Protein AF-A0A915CZX7-F1 (afdb_monomer_lite)

Foldseek 3Di:
DDPPPVVVVCVVPVVVCVVCVVVVCVVVVVVVVVVVVVVPPPPPPDPPCPPFKDKFKDWDDQWKKKKWWKEWCDQDKWKKWKQAQDPVDHIDMDIDRHNFGTDIDIDGNHDGTDMIIIMTTNNTMDIAWMWMDGLVCCLPANIGTRDHDPQFCDDDPDDDQDDDPRTFDWDDWAAFDDFDQKTKTWTWGDRRHNDQFATFIWIWIDNPVRDIGGAPTAGGFDVCRVHVVVRPWHWAHWHWDAFPPSQWIKIWTWGWPQPDVVTWIFIWIFIDRSSRYTDDDIDTAGRDDDDCVQANQWGNQWTYWDWDQDPVRWIKIWTWTQRPQFIWIWIWTAPPNRPHHRTDTDHTPDTDPVRD

Secondary structure (DSSP, 8-state):
--TTSTTTSSHHHHHHHHHHHHHHHHHHHHHHHHHHHHTT-S--------TTEEEEEEEE-TT-EEEEEEEESSSSPEEEEE--SSTTSPPEEEEE---SSPEEEEEE-TT--EEEEEEEETTTEEEEEEEEE-TTTHHHH--EEEEE-GGGPPP---S--S---SSSEEEEEEEEEEETTEEEEEEEEESSSSS--SBEEEEEEESSSSS-EE----B---HHHHHHSTT-EEEEEEEEEEPGGGSSEEEEEEEEETTSSS-EEEEEEEEESSSSS--SPPEEEE-SPPPTTTSTT--S-EEEEEEEE-TTSSEEEEEEEE-SSSEEEEEEEES-TTSSS--EEEEEEEE--TT-

InterPro domains:
  IPR001362 Glycoside hydrolase, family 32 [SM00640] (162-356)
  IPR013148 Glycosyl hydrolase family 32, N-terminal [PF00251] (162-346)
  IPR018053 Glycoside hydrolase, family 32, active site [PS00609] (162-175)
  IPR023296 Glycosyl hydrolase, five-bladed beta-propeller domain superfamily [G3DSA:2.115.10.20] (145-356)
  IPR023296 Glycosyl hydrolase, five-bladed beta-propeller domain superfamily [SSF75005] (153-353)
  IPR051214 Glycosyl Hydrolase 32 Enzymes [PTHR43101] (152-350)

pLDDT: mean 85.16, std 19.93, range [34.41, 98.81]

Sequence (356 aa):
MKNKELSQMFKPWTARIAAGVVFGVLVIGLVVLYYSLQNRTSPTSSPQVMSDQLSFPFQTKEDSVLHIWLRATASEAAKVSIPSPSSSNPTRSIQTNETGEFEFHEVRLGAEQGLTALTWSTLTTNVSYAYVYEPSKVLDEGIRIIYITPAARNSHYGDSYHFRPPLGWMNDPNGFSKLNDNYHLFYQHYPHTLKWHAMHWGHAVSKDLVNWVHMPIFLRPDIIVTQKHKGNGGIFSGSAIPLPNNQGLRLFYTDDISDKEPKKEYQRSVITLDGIMPAGESEVILPNPPTPDQVANLTGDFRDPNAFMGPDGKWKMILGSYNGKGGVLLLYSTDDPTGATGWAFVNVIWEDDRLA

Organism: NCBI:txid166011

Radius of gyration: 26.04 Å; chains: 1; bounding box: 86×41×78 Å

Structure (mmCIF, N/CA/C/O backbone):
data_AF-A0A915CZX7-F1
#
_entry.id   AF-A0A915CZX7-F1
#
loop_
_atom_site.group_PDB
_atom_site.id
_atom_site.type_symbol
_atom_site.label_atom_id
_atom_site.label_alt_id
_atom_site.label_comp_id
_atom_site.label_asym_id
_atom_site.label_entity_id
_atom_site.label_seq_id
_atom_site.pdbx_PDB_ins_code
_atom_site.Cartn_x
_atom_site.Cartn_y
_atom_site.Cartn_z
_atom_site.occupancy
_atom_site.B_iso_or_equiv
_atom_site.auth_seq_id
_atom_site.auth_comp_id
_atom_site.auth_asym_id
_atom_site.auth_atom_id
_atom_site.pdbx_PDB_model_num
ATOM 1 N N . MET A 1 1 ? -56.581 10.451 -45.474 1.00 43.84 1 MET A N 1
ATOM 2 C CA . MET A 1 1 ? -56.796 9.323 -44.540 1.00 43.84 1 MET A CA 1
ATOM 3 C C . MET A 1 1 ? -56.313 9.741 -43.149 1.00 43.84 1 MET A C 1
ATOM 5 O O . MET A 1 1 ? -55.123 9.801 -42.918 1.00 43.84 1 MET A O 1
ATOM 9 N N . LYS A 1 2 ? -57.167 10.467 -42.413 1.00 34.69 2 LYS A N 1
ATOM 10 C CA . LYS A 1 2 ? -57.671 10.182 -41.047 1.00 34.69 2 LYS A CA 1
ATOM 11 C C . LYS A 1 2 ? -56.616 9.849 -39.967 1.00 34.69 2 LYS A C 1
ATOM 13 O O . LYS A 1 2 ? -56.191 8.712 -39.828 1.00 34.69 2 LYS A O 1
ATOM 18 N N . ASN A 1 3 ? -56.400 10.845 -39.096 1.00 46.53 3 ASN A N 1
ATOM 19 C CA . ASN A 1 3 ? -55.773 10.867 -37.757 1.00 46.53 3 ASN A CA 1
ATOM 20 C C . ASN A 1 3 ? -56.370 9.882 -36.711 1.00 46.53 3 ASN A C 1
ATOM 22 O O . ASN A 1 3 ? -56.405 10.181 -35.520 1.00 46.53 3 ASN A O 1
ATOM 26 N N . LYS A 1 4 ? -56.890 8.717 -37.120 1.00 39.56 4 LYS A N 1
ATOM 27 C CA . LYS A 1 4 ? -57.557 7.757 -36.218 1.00 39.56 4 LYS A CA 1
ATOM 28 C C . LYS A 1 4 ? -56.790 6.452 -35.973 1.00 39.56 4 LYS A C 1
ATOM 30 O O . LYS A 1 4 ? -57.210 5.710 -35.095 1.00 39.56 4 LYS A O 1
ATOM 35 N N . GLU A 1 5 ? -55.664 6.208 -36.647 1.00 44.16 5 GLU A N 1
ATOM 36 C CA . GLU A 1 5 ? -54.902 4.952 -36.486 1.00 44.16 5 GLU A CA 1
ATOM 37 C C . GLU A 1 5 ? -53.652 5.065 -35.590 1.00 44.16 5 GLU A C 1
ATOM 39 O O . GLU A 1 5 ? -53.255 4.081 -34.975 1.00 44.16 5 GLU A O 1
ATOM 44 N N . LEU A 1 6 ? -53.098 6.263 -35.364 1.00 39.00 6 LEU A N 1
ATOM 45 C CA . LEU A 1 6 ? -51.948 6.443 -34.456 1.00 39.00 6 LEU A CA 1
ATOM 46 C C . LEU A 1 6 ? -52.315 6.360 -32.959 1.00 39.00 6 LEU A C 1
ATOM 48 O O . LEU A 1 6 ? -51.473 6.016 -32.135 1.00 39.00 6 LEU A O 1
ATOM 52 N N . SER A 1 7 ? -53.572 6.619 -32.581 1.00 39.25 7 SER A N 1
ATOM 53 C CA . SER A 1 7 ? -54.006 6.610 -31.170 1.00 39.25 7 SER A CA 1
ATOM 54 C C . SER A 1 7 ? -54.431 5.233 -30.642 1.00 39.25 7 SER A C 1
ATOM 56 O O . SER A 1 7 ? -54.651 5.082 -29.438 1.00 39.25 7 SER A O 1
ATOM 58 N N . GLN A 1 8 ? -54.529 4.216 -31.506 1.00 41.28 8 GLN A N 1
ATOM 59 C CA . GLN A 1 8 ? -54.827 2.839 -31.096 1.00 41.28 8 GLN A CA 1
ATOM 60 C C . GLN A 1 8 ? -53.569 1.987 -30.861 1.00 41.28 8 GLN A C 1
ATOM 62 O O . GLN A 1 8 ? -53.637 1.042 -30.081 1.00 41.28 8 GLN A O 1
ATOM 67 N N . MET A 1 9 ? -52.405 2.365 -31.407 1.00 38.72 9 MET A N 1
ATOM 68 C CA . MET A 1 9 ? -51.144 1.632 -31.194 1.00 38.72 9 MET A CA 1
ATOM 69 C C . MET A 1 9 ? -50.486 1.865 -29.820 1.00 38.72 9 MET A C 1
ATOM 71 O O . MET A 1 9 ? -49.714 1.024 -29.371 1.00 38.72 9 MET A O 1
ATOM 75 N N . PHE A 1 10 ? -50.815 2.949 -29.104 1.00 38.94 10 PHE A N 1
ATOM 76 C CA . PHE A 1 10 ? -50.168 3.293 -27.822 1.00 38.94 10 PHE A CA 1
ATOM 77 C C . PHE A 1 10 ? -50.996 2.985 -26.563 1.00 38.94 10 PHE A C 1
ATOM 79 O O . PHE A 1 10 ? -50.501 3.123 -25.444 1.00 38.94 10 PHE A O 1
ATOM 86 N N . LYS A 1 11 ? -52.242 2.517 -26.708 1.00 36.22 11 LYS A N 1
ATOM 87 C CA . LYS A 1 11 ? -53.117 2.212 -25.561 1.00 36.22 11 LYS A CA 1
ATOM 88 C C . LYS A 1 11 ? -52.675 1.032 -24.671 1.00 36.22 11 LYS A C 1
ATOM 90 O O . LYS A 1 11 ? -52.975 1.096 -23.481 1.00 36.22 11 LYS A O 1
ATOM 95 N N . PRO A 1 12 ? -51.934 0.004 -25.138 1.00 37.31 12 PRO A N 1
ATOM 96 C CA . PRO A 1 12 ? -51.435 -1.044 -24.237 1.00 37.31 12 PRO A CA 1
ATOM 97 C C . PRO A 1 12 ? -50.216 -0.616 -23.399 1.00 37.31 12 PRO A C 1
ATOM 99 O O . PRO A 1 12 ? -49.898 -1.269 -22.406 1.00 37.31 12 PRO A O 1
ATOM 102 N N . TRP A 1 13 ? -49.528 0.467 -23.782 1.00 34.50 13 TRP A N 1
ATOM 103 C CA . TRP A 1 13 ? -48.264 0.890 -23.162 1.00 34.50 13 TRP A CA 1
ATOM 104 C C . TRP A 1 13 ? -48.441 1.914 -22.038 1.00 34.50 13 TRP A C 1
ATOM 106 O O . TRP A 1 13 ? -47.697 1.882 -21.060 1.00 34.50 13 TRP A O 1
ATOM 116 N N . THR A 1 14 ? -49.460 2.771 -22.096 1.00 37.22 14 THR A N 1
ATOM 117 C CA . THR A 1 14 ? -49.683 3.788 -21.053 1.00 37.22 14 THR A CA 1
ATOM 118 C C . THR A 1 14 ? -50.213 3.197 -19.741 1.00 37.22 14 THR A C 1
ATOM 120 O O . THR A 1 14 ? -49.864 3.685 -18.669 1.00 37.22 14 THR A O 1
ATOM 123 N N . ALA A 1 15 ? -50.958 2.086 -19.790 1.00 38.69 15 ALA A N 1
ATOM 124 C CA . ALA A 1 15 ? -51.437 1.396 -18.587 1.00 38.69 15 ALA A CA 1
ATOM 125 C C . ALA A 1 15 ? -50.328 0.610 -17.855 1.00 38.69 15 ALA A C 1
ATOM 127 O O . ALA A 1 15 ? -50.328 0.541 -16.626 1.00 38.69 15 ALA A O 1
ATOM 128 N N . ARG A 1 16 ? -49.345 0.059 -18.587 1.00 35.22 16 ARG A N 1
ATOM 129 C CA . ARG A 1 16 ? -48.202 -0.663 -17.994 1.00 35.22 16 ARG A CA 1
ATOM 130 C C . ARG A 1 16 ? -47.140 0.273 -17.414 1.00 35.22 16 ARG A C 1
ATOM 132 O O . ARG A 1 16 ? -46.525 -0.078 -16.412 1.00 35.22 16 ARG A O 1
ATOM 139 N N . ILE A 1 17 ? -46.980 1.475 -17.972 1.00 39.97 17 ILE A N 1
ATOM 140 C CA . ILE A 1 17 ? -46.076 2.493 -17.417 1.00 39.97 17 ILE A CA 1
ATOM 141 C C . ILE A 1 17 ? -46.675 3.119 -16.150 1.00 39.97 17 ILE A C 1
ATOM 143 O O . ILE A 1 17 ? -45.954 3.290 -15.177 1.00 39.97 17 ILE A O 1
ATOM 147 N N . ALA A 1 18 ? -47.988 3.363 -16.085 1.00 36.50 18 ALA A N 1
ATOM 148 C CA . ALA A 1 18 ? -48.608 3.872 -14.858 1.00 36.50 18 ALA A CA 1
ATOM 149 C C . ALA A 1 18 ? -48.514 2.866 -13.690 1.00 36.50 18 ALA A C 1
ATOM 151 O O . ALA A 1 18 ? -48.167 3.253 -12.578 1.00 36.50 18 ALA A O 1
ATOM 152 N N . ALA A 1 19 ? -48.736 1.569 -13.942 1.00 39.12 19 ALA A N 1
ATOM 153 C CA . ALA A 1 19 ? -48.579 0.536 -12.914 1.00 39.12 19 ALA A CA 1
ATOM 154 C C . ALA A 1 19 ? -47.105 0.302 -12.531 1.00 39.12 19 ALA A C 1
ATOM 156 O O . ALA A 1 19 ? -46.802 0.179 -11.349 1.00 39.12 19 ALA A O 1
ATOM 157 N N . GLY A 1 20 ? -46.181 0.297 -13.500 1.00 38.41 20 GLY A N 1
ATOM 158 C CA . GLY A 1 20 ? -44.745 0.110 -13.257 1.00 38.41 20 GLY A CA 1
ATOM 159 C C . GLY A 1 20 ? -44.067 1.298 -12.568 1.00 38.41 20 GLY A C 1
ATOM 160 O O . GLY A 1 20 ? -43.187 1.095 -11.739 1.00 38.41 20 GLY A O 1
ATOM 161 N N . VAL A 1 21 ? -44.508 2.530 -12.841 1.00 40.53 21 VAL A N 1
ATOM 162 C CA . VAL A 1 21 ? -44.009 3.738 -12.163 1.00 40.53 21 VAL A CA 1
ATOM 163 C C . VAL A 1 21 ? -44.570 3.830 -10.745 1.00 40.53 21 VAL A C 1
ATOM 165 O O . VAL A 1 21 ? -43.824 4.155 -9.830 1.00 40.53 21 VAL A O 1
ATOM 168 N N . VAL A 1 22 ? -45.835 3.459 -10.511 1.00 42.16 22 VAL A N 1
ATOM 169 C CA . VAL A 1 22 ? -46.391 3.414 -9.146 1.00 42.16 22 VAL A CA 1
ATOM 170 C C . VAL A 1 22 ? -45.751 2.290 -8.321 1.00 42.16 22 VAL A C 1
ATOM 172 O O . VAL A 1 22 ? -45.409 2.525 -7.166 1.00 42.16 22 VAL A O 1
ATOM 175 N N . PHE A 1 23 ? -45.488 1.111 -8.904 1.00 36.50 23 PHE A N 1
ATOM 176 C CA . PHE A 1 23 ? -44.778 0.021 -8.215 1.00 36.50 23 PHE A CA 1
ATOM 177 C C . PHE A 1 23 ? -43.292 0.343 -7.999 1.00 36.50 23 PHE A C 1
ATOM 179 O O . PHE A 1 23 ? -42.762 0.082 -6.927 1.00 36.50 23 PHE A O 1
ATOM 186 N N . GLY A 1 24 ? -42.627 0.972 -8.973 1.00 40.19 24 GLY A N 1
ATOM 187 C CA . GLY A 1 24 ? -41.236 1.413 -8.857 1.00 40.19 24 GLY A CA 1
ATOM 188 C C . GLY A 1 24 ? -41.049 2.503 -7.802 1.00 40.19 24 GLY A C 1
ATOM 189 O O . GLY A 1 24 ? -40.127 2.417 -7.000 1.00 40.19 24 GLY A O 1
ATOM 190 N N . VAL A 1 25 ? -41.959 3.478 -7.721 1.00 47.00 25 VAL A N 1
ATOM 191 C CA . VAL A 1 25 ? -41.914 4.538 -6.698 1.00 47.00 25 VAL A CA 1
ATOM 192 C C . VAL A 1 25 ? -42.290 4.003 -5.311 1.00 47.00 25 VAL A C 1
ATOM 194 O O . VAL A 1 25 ? -41.707 4.446 -4.326 1.00 47.00 25 VAL A O 1
ATOM 197 N N . LEU A 1 26 ? -43.182 3.009 -5.204 1.00 40.34 26 LEU A N 1
ATOM 198 C CA . LEU A 1 26 ? -43.478 2.334 -3.931 1.00 40.34 26 LEU A CA 1
ATOM 199 C C . LEU A 1 26 ? -42.348 1.408 -3.471 1.00 40.34 26 LEU A C 1
ATOM 201 O O . LEU A 1 26 ? -42.058 1.389 -2.281 1.00 40.34 26 LEU A O 1
ATOM 205 N N . VAL A 1 27 ? -41.678 0.683 -4.374 1.00 45.16 27 VAL A N 1
ATOM 206 C CA . VAL A 1 27 ? -40.530 -0.178 -4.034 1.00 45.16 27 VAL A CA 1
ATOM 207 C C . VAL A 1 27 ? -39.300 0.666 -3.707 1.00 45.16 27 VAL A C 1
ATOM 209 O O . VAL A 1 27 ? -38.641 0.390 -2.715 1.00 45.16 27 VAL A O 1
ATOM 212 N N . ILE A 1 28 ? -39.030 1.746 -4.446 1.00 47.88 28 ILE A N 1
ATOM 213 C CA . ILE A 1 28 ? -37.964 2.701 -4.100 1.00 47.88 28 ILE A CA 1
ATOM 214 C C . ILE A 1 28 ? -38.319 3.435 -2.803 1.00 47.88 28 ILE A C 1
ATOM 216 O O . ILE A 1 28 ? -37.468 3.571 -1.933 1.00 47.88 28 ILE A O 1
ATOM 220 N N . GLY A 1 29 ? -39.579 3.830 -2.611 1.00 40.19 29 GLY A N 1
ATOM 221 C CA . GLY A 1 29 ? -40.060 4.426 -1.365 1.00 40.19 29 GLY A CA 1
ATOM 222 C C . GLY A 1 29 ? -39.922 3.484 -0.168 1.00 40.19 29 GLY A C 1
ATOM 223 O O . GLY A 1 29 ? -39.478 3.916 0.888 1.00 40.19 29 GLY A O 1
ATOM 224 N N . LEU A 1 30 ? -40.218 2.191 -0.333 1.00 42.00 30 LEU A N 1
ATOM 225 C CA . LEU A 1 30 ? -40.060 1.167 0.703 1.00 42.00 30 LEU A CA 1
ATOM 226 C C . LEU A 1 30 ? -38.598 0.774 0.927 1.00 42.00 30 LEU A C 1
ATOM 228 O O . LEU A 1 30 ? -38.245 0.519 2.068 1.00 42.00 30 LEU A O 1
ATOM 232 N N . VAL A 1 31 ? -37.736 0.775 -0.094 1.00 46.78 31 VAL A N 1
ATOM 233 C CA . VAL A 1 31 ? -36.288 0.530 0.048 1.00 46.78 31 VAL A CA 1
ATOM 234 C C . VAL A 1 31 ? -35.599 1.724 0.704 1.00 46.78 31 VAL A C 1
ATOM 236 O O . VAL A 1 31 ? -34.771 1.524 1.584 1.00 46.78 31 VAL A O 1
ATOM 239 N N . VAL A 1 32 ? -35.983 2.958 0.366 1.00 44.38 32 VAL A N 1
ATOM 240 C CA . VAL A 1 32 ? -35.493 4.181 1.022 1.00 44.38 32 VAL A CA 1
ATOM 241 C C . VAL A 1 32 ? -36.025 4.276 2.451 1.00 44.38 32 VAL A C 1
ATOM 243 O O . VAL A 1 32 ? -35.271 4.641 3.349 1.00 44.38 32 VAL A O 1
ATOM 246 N N . LEU A 1 33 ? -37.278 3.884 2.709 1.00 36.31 33 LEU A N 1
ATOM 247 C CA . LEU A 1 33 ? -37.816 3.812 4.068 1.00 36.31 33 LEU A CA 1
ATOM 248 C C . LEU A 1 33 ? -37.180 2.658 4.860 1.00 36.31 33 LEU A C 1
ATOM 250 O O . LEU A 1 33 ? -36.881 2.844 6.030 1.00 36.31 33 LEU A O 1
ATOM 254 N N . TYR A 1 34 ? -36.884 1.514 4.238 1.00 39.16 34 TYR A N 1
ATOM 255 C CA . TYR A 1 34 ? -36.179 0.384 4.856 1.00 39.16 34 TYR A CA 1
ATOM 256 C C . TYR A 1 34 ? -34.718 0.729 5.173 1.00 39.16 34 TYR A C 1
ATOM 258 O O . TYR A 1 34 ? -34.278 0.474 6.288 1.00 39.16 34 TYR A O 1
ATOM 266 N N . TYR A 1 35 ? -33.992 1.399 4.269 1.00 39.16 35 TYR A N 1
ATOM 267 C CA . TYR A 1 35 ? -32.647 1.929 4.535 1.00 39.16 35 TYR A CA 1
ATOM 268 C C . TYR A 1 35 ? -32.667 3.058 5.572 1.00 39.16 35 TYR A C 1
ATOM 270 O O . TYR A 1 35 ? -31.780 3.133 6.416 1.00 39.16 35 TYR A O 1
ATOM 278 N N . SER A 1 36 ? -33.690 3.919 5.561 1.00 36.00 36 SER A N 1
ATOM 279 C CA . SER A 1 36 ? -33.859 4.970 6.570 1.00 36.00 36 SER A CA 1
ATOM 280 C C . SER A 1 36 ? -34.217 4.395 7.943 1.00 36.00 36 SER A C 1
ATOM 282 O O . SER A 1 36 ? -33.776 4.940 8.948 1.00 36.00 36 SER A O 1
ATOM 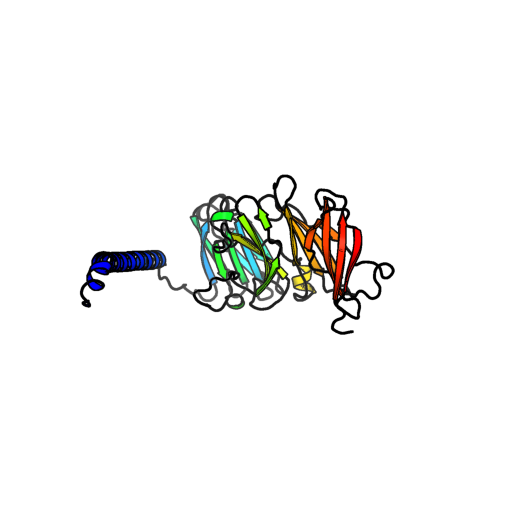284 N N . LEU A 1 37 ? -34.963 3.287 8.003 1.00 36.09 37 LEU A N 1
ATOM 285 C CA . LEU A 1 37 ? -35.318 2.589 9.241 1.00 36.09 37 LEU A CA 1
ATOM 286 C C . LEU A 1 37 ? -34.165 1.713 9.767 1.00 36.09 37 LEU A C 1
ATOM 288 O O . LEU A 1 37 ? -33.947 1.701 10.975 1.00 36.09 37 LEU A O 1
ATOM 292 N N . GLN A 1 38 ? -33.374 1.078 8.892 1.00 40.31 38 GLN A N 1
ATOM 293 C CA . GLN A 1 38 ? -32.117 0.386 9.238 1.00 40.31 38 GLN A CA 1
ATOM 294 C C . GLN A 1 38 ? -31.046 1.371 9.750 1.00 40.31 38 GLN A C 1
ATOM 296 O O . GLN A 1 38 ? -30.361 1.085 10.725 1.00 40.31 38 GLN A O 1
ATOM 301 N N . ASN A 1 39 ? -30.967 2.581 9.177 1.00 38.47 39 ASN A N 1
ATOM 302 C CA . ASN A 1 39 ? -30.074 3.650 9.651 1.00 38.47 39 ASN A CA 1
ATOM 303 C C . ASN A 1 39 ? -30.648 4.479 10.821 1.00 38.47 39 ASN A C 1
ATOM 305 O O . ASN A 1 39 ? -30.020 5.450 11.247 1.00 38.47 39 ASN A O 1
ATOM 309 N N . ARG A 1 40 ? -31.831 4.134 11.354 1.00 35.66 40 ARG A N 1
ATOM 310 C CA . ARG A 1 40 ? -32.473 4.829 12.491 1.00 35.66 40 ARG A CA 1
ATOM 311 C C . ARG A 1 40 ? -32.419 4.072 13.814 1.00 35.66 40 ARG A C 1
ATOM 313 O O . ARG A 1 40 ? -32.977 4.553 14.795 1.00 35.66 40 ARG A O 1
ATOM 320 N N . THR A 1 41 ? -31.688 2.968 13.894 1.00 34.41 41 THR A N 1
ATOM 321 C CA . THR A 1 41 ? -31.340 2.345 15.179 1.00 34.41 41 THR A CA 1
ATOM 322 C C . THR A 1 41 ? -29.892 2.634 15.560 1.00 34.41 41 THR A C 1
ATOM 324 O O . THR A 1 41 ? -29.152 1.743 15.959 1.00 34.41 41 THR A O 1
ATOM 327 N N . SER A 1 42 ? -29.482 3.898 15.464 1.00 35.41 42 SER A N 1
ATOM 328 C CA . SER A 1 42 ? -28.470 4.413 16.384 1.00 35.41 42 SER A CA 1
ATOM 329 C C . SER A 1 42 ? -29.219 4.801 17.654 1.00 35.41 42 SER A C 1
ATOM 331 O O . SER A 1 42 ? -30.114 5.647 17.568 1.00 35.41 42 SER A O 1
ATOM 333 N N . PRO A 1 43 ? -28.911 4.228 18.830 1.00 34.84 43 PRO A N 1
ATOM 334 C CA . PRO A 1 43 ? -29.354 4.829 20.073 1.00 34.84 43 PRO A CA 1
ATOM 335 C C . PRO A 1 43 ? -28.827 6.261 20.057 1.00 34.84 43 PRO A C 1
ATOM 337 O O . PRO A 1 43 ? -27.619 6.491 20.000 1.00 34.84 43 PRO A O 1
ATOM 340 N N . THR A 1 44 ? -29.728 7.236 20.048 1.00 43.12 44 THR A N 1
ATOM 341 C CA . THR A 1 44 ? -29.400 8.629 20.330 1.00 43.12 44 THR A CA 1
ATOM 342 C C . THR A 1 44 ? -29.018 8.732 21.802 1.00 43.12 44 THR A C 1
ATOM 344 O O . THR A 1 44 ? -29.776 9.235 22.624 1.00 43.12 44 THR A O 1
ATOM 347 N N . SER A 1 45 ? -27.842 8.226 22.150 1.00 37.12 45 SER A N 1
ATOM 348 C CA . SER A 1 45 ? -27.045 8.804 23.213 1.00 37.12 45 SER A CA 1
ATOM 349 C C . SER A 1 45 ? -25.999 9.649 22.507 1.00 37.12 45 SER A C 1
ATOM 351 O O . SER A 1 45 ? -25.043 9.118 21.940 1.00 37.12 45 SER A O 1
ATOM 353 N N . SER A 1 46 ? -26.202 10.967 22.502 1.00 43.72 46 SER A N 1
ATOM 354 C CA . SER A 1 46 ? -25.112 11.922 22.302 1.00 43.72 46 SER A CA 1
ATOM 355 C C . SER A 1 46 ? -23.888 11.415 23.074 1.00 43.72 46 SER A C 1
ATOM 357 O O . SER A 1 46 ? -24.083 10.968 24.210 1.00 43.72 46 SER A O 1
ATOM 359 N N . PRO A 1 47 ? -22.666 11.430 22.507 1.00 40.41 47 PRO A N 1
ATOM 360 C CA . PRO A 1 47 ? -21.488 11.032 23.262 1.00 40.41 47 PRO A CA 1
ATOM 361 C C . PRO A 1 47 ? -21.495 11.815 24.572 1.00 40.41 47 PRO A C 1
ATOM 363 O O . PRO A 1 47 ? -21.503 13.048 24.565 1.00 40.41 47 PRO A O 1
ATOM 366 N N . GLN A 1 48 ? -21.587 11.105 25.698 1.00 41.50 48 GLN A N 1
ATOM 367 C CA . GLN A 1 48 ? -21.359 11.731 26.985 1.00 41.50 48 GLN A CA 1
ATOM 368 C C . GLN A 1 48 ? -19.874 12.060 27.029 1.00 41.50 48 GLN A C 1
ATOM 370 O O . GLN A 1 48 ? -19.039 11.203 27.305 1.00 41.50 48 GLN A O 1
ATOM 375 N N . VAL A 1 49 ? -19.554 13.303 26.680 1.00 47.44 49 VAL A N 1
ATOM 376 C CA . VAL A 1 49 ? -18.232 13.884 26.871 1.00 47.44 49 VAL A CA 1
ATOM 377 C C . VAL A 1 49 ? -18.055 14.054 28.379 1.00 47.44 49 VAL A C 1
ATOM 379 O O . VAL A 1 49 ? -18.372 15.096 28.945 1.00 47.44 49 VAL A O 1
ATOM 382 N N . MET A 1 50 ? -17.605 12.999 29.057 1.00 51.12 50 MET A N 1
ATOM 383 C CA . MET A 1 50 ? -16.846 13.185 30.289 1.00 51.12 50 MET A CA 1
ATOM 384 C C . MET A 1 50 ? -15.494 13.751 29.851 1.00 51.12 50 MET A C 1
ATOM 386 O O . MET A 1 50 ? -14.857 13.171 28.976 1.00 51.12 50 MET A O 1
ATOM 390 N N . SER A 1 51 ? -15.139 14.926 30.370 1.00 69.25 51 SER A N 1
ATOM 391 C CA . SER A 1 51 ? -14.524 16.054 29.641 1.00 69.25 51 SER A CA 1
ATOM 392 C C . SER A 1 51 ? -13.271 15.825 28.790 1.00 69.25 51 SER A C 1
ATOM 394 O O . SER A 1 51 ? -12.945 16.712 28.017 1.00 69.25 51 SER A O 1
ATOM 396 N N . ASP A 1 52 ? -12.603 14.679 28.853 1.00 85.56 52 ASP A N 1
ATOM 397 C CA . ASP A 1 52 ? -11.329 14.437 28.169 1.00 85.56 52 ASP A CA 1
ATOM 398 C C . ASP A 1 52 ? -11.164 12.992 27.674 1.00 85.56 52 ASP A C 1
ATOM 400 O O . ASP A 1 52 ? -10.060 12.561 27.346 1.00 85.56 52 ASP A O 1
ATOM 404 N N . GLN A 1 53 ? -12.247 12.211 27.634 1.00 91.50 53 GLN A N 1
ATOM 405 C CA . GLN A 1 53 ? -12.214 10.805 27.234 1.00 91.50 53 GLN A CA 1
ATOM 406 C C . GLN A 1 53 ? -13.141 10.551 26.047 1.00 91.50 53 GLN A C 1
ATOM 408 O O . GLN A 1 53 ? -14.317 10.913 26.062 1.00 91.50 53 GLN A O 1
ATOM 413 N N . LEU A 1 54 ? -12.619 9.873 25.026 1.00 95.06 54 LEU A N 1
ATOM 414 C CA . LEU A 1 54 ? -13.402 9.391 23.895 1.00 95.06 54 LEU A CA 1
ATOM 415 C C . LEU A 1 54 ? -13.579 7.879 23.986 1.00 95.06 54 LEU A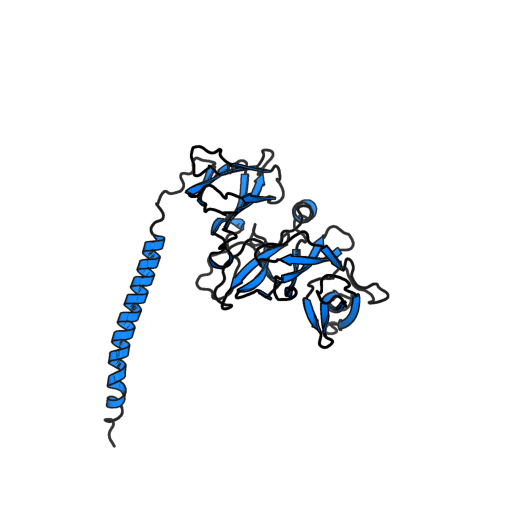 C 1
ATOM 417 O O . LEU A 1 54 ? -12.659 7.170 24.389 1.00 95.06 54 LEU A O 1
ATOM 421 N N . SER A 1 55 ? -14.757 7.392 23.596 1.00 96.00 55 SER A N 1
ATOM 422 C CA . SER A 1 55 ? -15.081 5.967 23.540 1.00 96.00 55 SER A CA 1
ATOM 423 C C . SER A 1 55 ? -15.942 5.675 22.313 1.00 96.00 55 SER A C 1
ATOM 425 O O . SER A 1 55 ? -16.970 6.322 22.109 1.00 96.00 55 SER A O 1
ATOM 427 N N . PHE A 1 56 ? -15.512 4.717 21.492 1.00 97.00 56 PHE A N 1
ATOM 428 C CA . PHE A 1 56 ? -16.179 4.344 20.244 1.00 97.00 56 PHE A CA 1
ATOM 429 C C . PHE A 1 56 ? -16.558 2.863 20.278 1.00 97.00 56 PHE A C 1
ATOM 431 O O . PHE A 1 56 ? -15.657 2.019 20.249 1.00 97.00 56 PHE A O 1
ATOM 438 N N . PRO A 1 57 ? -17.856 2.522 20.358 1.00 96.50 57 PRO A N 1
ATOM 439 C CA . PRO A 1 57 ? -18.287 1.135 20.399 1.00 96.50 57 PRO A CA 1
ATOM 440 C C . PRO A 1 57 ? -18.076 0.444 19.048 1.00 96.50 57 PRO A C 1
ATOM 442 O O . PRO A 1 57 ? -18.282 1.047 17.994 1.00 96.50 57 PRO A O 1
ATOM 445 N N . PHE A 1 58 ? -17.707 -0.834 19.071 1.00 95.56 58 PHE A N 1
ATOM 446 C CA . PHE A 1 58 ? -17.623 -1.670 17.876 1.00 95.56 58 PHE A CA 1
ATOM 447 C C . PHE A 1 58 ? -17.833 -3.151 18.206 1.00 95.56 58 PHE A C 1
ATOM 449 O O . PHE A 1 58 ? -17.683 -3.585 19.348 1.00 95.56 58 PHE A O 1
ATOM 456 N N . GLN A 1 59 ? -18.200 -3.924 17.186 1.00 94.12 59 GLN A N 1
ATOM 457 C CA . GLN A 1 59 ? -18.503 -5.347 17.312 1.00 94.12 59 GLN A CA 1
ATOM 458 C C . GLN A 1 59 ? -17.305 -6.204 16.894 1.00 94.12 59 GLN A C 1
ATOM 460 O O . GLN A 1 59 ? -16.876 -6.140 15.736 1.00 94.12 59 GLN A O 1
ATOM 465 N N . THR A 1 60 ? -16.843 -7.071 17.792 1.00 93.06 60 THR A N 1
ATOM 466 C CA . THR A 1 60 ? -15.849 -8.110 17.493 1.00 93.06 60 THR A CA 1
ATOM 467 C C . THR A 1 60 ? -16.511 -9.414 17.054 1.00 93.06 60 THR A C 1
ATOM 469 O O . THR A 1 60 ? -17.626 -9.748 17.474 1.00 93.06 60 THR A O 1
ATOM 472 N N . LYS A 1 61 ? -15.807 -10.143 16.189 1.00 92.12 61 LYS A N 1
ATOM 473 C CA . LYS A 1 61 ? -16.117 -11.479 15.675 1.00 92.12 61 LYS A CA 1
ATOM 474 C C . LYS A 1 61 ? -14.913 -12.409 15.921 1.00 92.12 61 LYS A C 1
ATOM 476 O O . LYS A 1 61 ? -13.880 -11.975 16.430 1.00 92.12 61 LYS A O 1
ATOM 481 N N . GLU A 1 62 ? -15.074 -13.688 15.586 1.00 88.69 62 GLU A N 1
ATOM 482 C CA . GLU A 1 62 ? -14.149 -14.790 15.910 1.00 88.69 62 GLU A CA 1
ATOM 483 C C . GLU A 1 62 ? -12.689 -14.554 15.483 1.00 88.69 62 GLU A C 1
ATOM 485 O O . GLU A 1 62 ? -11.780 -14.944 16.206 1.00 88.69 62 GLU A O 1
ATOM 490 N N . ASP A 1 63 ? -12.453 -13.849 14.377 1.00 92.94 63 ASP A N 1
ATOM 491 C CA . ASP A 1 63 ? -11.131 -13.570 13.806 1.00 92.94 63 ASP A CA 1
ATOM 492 C C . ASP A 1 63 ? -10.853 -12.068 13.626 1.00 92.94 63 ASP A C 1
ATOM 494 O O . ASP A 1 63 ? -9.965 -11.690 12.864 1.00 92.94 63 ASP A O 1
ATOM 498 N N . SER A 1 64 ? -11.584 -11.195 14.329 1.00 95.62 64 SER A N 1
ATOM 499 C CA . SER A 1 64 ? -11.421 -9.746 14.180 1.00 95.62 64 SER A CA 1
ATOM 500 C C . SER A 1 64 ? -9.980 -9.286 14.436 1.00 95.62 64 SER A C 1
ATOM 502 O O . SER A 1 64 ? -9.379 -9.576 15.477 1.00 95.62 64 SER A O 1
ATOM 504 N N . VAL A 1 65 ? -9.469 -8.475 13.516 1.00 97.00 65 VAL A N 1
ATOM 505 C CA . VAL A 1 65 ? -8.191 -7.771 13.602 1.00 97.00 65 VAL A CA 1
ATOM 506 C C . VAL A 1 65 ? -8.465 -6.271 13.629 1.00 97.00 65 VAL A C 1
ATOM 508 O O . VAL A 1 65 ? -9.137 -5.736 12.748 1.00 97.00 65 VAL A O 1
ATOM 511 N N . LEU A 1 66 ? -7.963 -5.591 14.657 1.00 97.81 66 LEU A N 1
ATOM 512 C CA . LEU A 1 66 ? -8.006 -4.137 14.785 1.00 97.81 66 LEU A CA 1
ATOM 513 C C . LEU A 1 66 ? -6.702 -3.543 14.264 1.00 97.81 66 LEU A C 1
ATOM 515 O O . LEU A 1 66 ? -5.627 -3.899 14.742 1.00 97.81 66 LEU A O 1
ATOM 519 N N . HIS A 1 67 ? -6.820 -2.585 13.355 1.00 98.25 67 HIS A N 1
ATOM 520 C CA . HIS A 1 67 ? -5.740 -1.696 12.951 1.00 98.25 67 HIS A CA 1
ATOM 521 C C . HIS A 1 67 ? -5.998 -0.301 13.510 1.00 98.25 67 HIS A C 1
ATOM 523 O O . HIS A 1 67 ? -7.109 0.225 13.390 1.00 98.25 67 HIS A O 1
ATOM 529 N N . ILE A 1 68 ? -4.978 0.303 14.112 1.00 98.25 68 ILE A N 1
ATOM 530 C CA . ILE A 1 68 ? -5.073 1.631 14.716 1.00 98.25 68 ILE A CA 1
ATOM 531 C C . ILE A 1 68 ? -3.761 2.396 14.585 1.00 98.25 68 ILE A C 1
ATOM 533 O O . ILE A 1 68 ? -2.682 1.824 14.706 1.00 98.25 68 ILE A O 1
ATOM 537 N N . TRP A 1 69 ? -3.886 3.703 14.370 1.00 97.06 69 TRP A N 1
ATOM 538 C CA . TRP A 1 69 ? -2.781 4.648 14.315 1.00 97.06 69 TRP A CA 1
ATOM 539 C C . TRP A 1 69 ? -2.933 5.686 15.422 1.00 97.06 69 TRP A C 1
ATOM 541 O O . TRP A 1 69 ? -3.929 6.418 15.448 1.00 97.06 69 TRP A O 1
ATOM 551 N N . LEU A 1 70 ? -1.958 5.759 16.327 1.00 96.56 70 LEU A N 1
ATOM 552 C CA . LEU A 1 70 ? -1.969 6.679 17.463 1.00 96.56 70 LEU A CA 1
ATOM 553 C C . LEU A 1 70 ? -0.592 7.289 17.732 1.00 96.56 70 LEU A C 1
ATOM 555 O O . LEU A 1 70 ? 0.432 6.748 17.336 1.00 96.56 70 LEU A O 1
ATOM 559 N N . ARG A 1 71 ? -0.588 8.433 18.409 1.00 94.94 71 ARG A N 1
ATOM 560 C CA . ARG A 1 71 ? 0.607 9.104 18.924 1.00 94.94 71 ARG A CA 1
ATOM 561 C C . ARG A 1 71 ? 0.289 9.818 20.234 1.00 94.94 71 ARG A C 1
ATOM 563 O O . ARG A 1 71 ? -0.867 10.184 20.480 1.00 94.94 71 ARG A O 1
ATOM 570 N N . ALA A 1 72 ? 1.305 10.041 21.049 1.00 95.75 72 ALA A N 1
ATOM 571 C CA . ALA A 1 72 ? 1.268 10.894 22.223 1.00 95.75 72 ALA A CA 1
ATOM 572 C C . ALA A 1 72 ? 1.072 12.368 21.830 1.00 95.75 72 ALA A C 1
ATOM 574 O O . ALA A 1 72 ? 1.601 12.851 20.827 1.00 95.75 72 ALA A O 1
ATOM 575 N N . THR A 1 73 ? 0.281 13.100 22.613 1.00 90.81 73 THR A N 1
ATOM 576 C CA . THR A 1 73 ? 0.085 14.554 22.451 1.00 90.81 73 THR A CA 1
ATOM 577 C C . THR A 1 73 ? 1.256 15.363 23.008 1.00 90.81 73 THR A C 1
ATOM 579 O O . THR A 1 73 ? 1.503 16.478 22.551 1.00 90.81 73 THR A O 1
ATOM 582 N N . ALA A 1 74 ? 1.943 14.819 24.014 1.00 83.94 74 ALA A N 1
ATOM 583 C CA . ALA A 1 74 ? 3.020 15.457 24.759 1.00 83.94 74 ALA A CA 1
ATOM 584 C C . ALA A 1 74 ? 3.936 14.378 25.371 1.00 83.94 74 ALA A C 1
ATOM 586 O O . ALA A 1 74 ? 4.108 13.310 24.798 1.00 83.94 74 ALA A O 1
ATOM 587 N N . SER A 1 75 ? 4.544 14.648 26.529 1.00 78.25 75 SER A N 1
ATOM 588 C CA . SER A 1 75 ? 5.512 13.748 27.167 1.00 78.25 75 SER A CA 1
ATOM 589 C C . SER A 1 75 ? 4.911 12.495 27.812 1.00 78.25 75 SER A C 1
ATOM 591 O O . SER A 1 75 ? 5.655 11.572 28.127 1.00 78.25 75 SER A O 1
ATOM 593 N N . GLU A 1 76 ? 3.603 12.468 28.079 1.00 89.81 76 GLU A N 1
ATOM 594 C CA . GLU A 1 76 ? 2.940 11.265 28.590 1.00 89.81 76 GLU A CA 1
ATOM 595 C C . GLU A 1 76 ? 2.615 10.312 27.439 1.00 89.81 76 GLU A C 1
ATOM 597 O O . GLU A 1 76 ? 2.164 10.746 26.379 1.00 89.81 76 GLU A O 1
ATOM 602 N N . ALA A 1 77 ? 2.821 9.013 27.669 1.00 93.38 77 ALA A N 1
ATOM 603 C CA . ALA A 1 77 ? 2.513 7.977 26.696 1.00 93.38 77 ALA A CA 1
ATOM 604 C C . ALA A 1 77 ? 1.045 8.048 26.252 1.00 93.38 77 ALA A C 1
ATOM 606 O O . ALA A 1 77 ? 0.121 8.105 27.072 1.00 93.38 77 ALA A O 1
ATOM 607 N N . ALA A 1 78 ? 0.823 7.959 24.945 1.00 96.56 78 ALA A N 1
ATOM 608 C CA . ALA A 1 78 ? -0.498 7.686 24.415 1.00 96.56 78 ALA A CA 1
ATOM 609 C C . ALA A 1 78 ? -0.955 6.299 24.866 1.00 96.56 78 ALA A C 1
ATOM 611 O O . ALA A 1 78 ? -0.177 5.345 24.867 1.00 96.56 78 ALA A O 1
ATOM 612 N N . LYS A 1 79 ? -2.237 6.177 25.213 1.00 97.00 79 LYS A N 1
ATOM 613 C CA . LYS A 1 79 ? -2.851 4.923 25.633 1.00 97.00 79 LYS A CA 1
ATOM 614 C C . LYS A 1 79 ? -4.264 4.794 25.091 1.00 97.00 79 LYS A C 1
ATOM 616 O O . LYS A 1 79 ? -5.139 5.611 25.367 1.00 97.00 79 LYS A O 1
ATOM 621 N N . VAL A 1 80 ? -4.500 3.681 24.410 1.00 97.62 80 VAL A N 1
ATOM 622 C CA . VAL A 1 80 ? -5.827 3.240 23.988 1.00 97.62 80 VAL A CA 1
ATOM 623 C C . VAL A 1 80 ? -6.172 1.956 24.731 1.00 97.62 80 VAL A C 1
ATOM 625 O O . VAL A 1 80 ? -5.342 1.059 24.855 1.00 97.62 80 VAL A O 1
ATOM 628 N N . SER A 1 81 ? -7.394 1.869 25.244 1.00 96.88 81 SER A N 1
ATOM 629 C CA . SER A 1 81 ? -7.922 0.712 25.967 1.00 96.88 81 SER A CA 1
ATOM 630 C C . SER A 1 81 ? -9.055 0.059 25.185 1.00 96.88 81 SER A C 1
ATOM 632 O O . SER A 1 81 ? -9.903 0.747 24.615 1.00 96.88 81 SER A O 1
ATOM 634 N N . ILE A 1 82 ? -9.064 -1.272 25.186 1.00 95.50 82 ILE A N 1
ATOM 635 C CA . ILE A 1 82 ? -10.052 -2.122 24.520 1.00 95.50 82 ILE A CA 1
ATOM 636 C C . ILE A 1 82 ? -10.537 -3.136 25.561 1.00 95.50 82 ILE A C 1
ATOM 638 O O . ILE A 1 82 ? -9.859 -4.145 25.796 1.00 95.50 82 ILE A O 1
ATOM 642 N N . PRO A 1 83 ? -11.654 -2.862 26.255 1.00 92.12 83 PRO A N 1
ATOM 643 C CA . PRO A 1 83 ? -12.237 -3.809 27.193 1.00 92.12 83 PRO A CA 1
ATOM 644 C C . PRO A 1 83 ? -12.574 -5.131 26.503 1.00 92.12 83 PRO A C 1
ATOM 646 O O . PRO A 1 83 ? -12.918 -5.163 25.320 1.00 92.12 83 PRO A O 1
ATOM 649 N N . SER A 1 84 ? -12.496 -6.235 27.234 1.00 87.12 84 SER A N 1
ATOM 650 C CA . SER A 1 84 ? -13.038 -7.489 26.723 1.00 87.12 84 SER A CA 1
ATOM 651 C C . SER A 1 84 ? -14.571 -7.412 26.657 1.00 87.12 84 SER A C 1
ATOM 653 O O . SER A 1 84 ? -15.186 -6.884 27.589 1.00 87.12 84 SER A O 1
ATOM 655 N N . PRO A 1 85 ? -15.214 -7.970 25.613 1.00 86.19 85 PRO A N 1
ATOM 656 C CA . PRO A 1 85 ? -16.647 -8.251 25.645 1.00 86.19 85 PRO A CA 1
ATOM 657 C C . PRO A 1 85 ? -17.063 -9.190 26.793 1.00 86.19 85 PRO A C 1
ATOM 659 O O . PRO A 1 85 ? -18.208 -9.146 27.237 1.00 86.19 85 PRO A O 1
ATOM 662 N N . SER A 1 86 ? -16.149 -10.035 27.285 1.00 83.25 86 SER A N 1
ATOM 663 C CA . SER A 1 86 ? -16.354 -10.864 28.473 1.00 83.25 86 SER A CA 1
ATOM 664 C C . SER A 1 86 ? -15.803 -10.165 29.712 1.00 83.25 86 SER A C 1
ATOM 666 O O . SER A 1 86 ? -14.604 -9.923 29.820 1.00 83.25 86 SER A O 1
ATOM 668 N N . SER A 1 87 ? -16.644 -9.931 30.720 1.00 73.44 87 SER A N 1
ATOM 669 C CA . SER A 1 87 ? -16.215 -9.303 31.981 1.00 73.44 87 SER A CA 1
ATOM 670 C C . SER A 1 87 ? -15.158 -10.104 32.758 1.00 73.44 87 SER A C 1
ATOM 672 O O . SER A 1 87 ? -14.588 -9.589 33.716 1.00 73.44 87 SER A O 1
ATOM 674 N N . SER A 1 88 ? -14.916 -11.366 32.388 1.00 77.38 88 SER A N 1
ATOM 675 C CA . SER A 1 88 ? -13.889 -12.225 32.987 1.00 77.38 88 SER A CA 1
ATOM 676 C C . SER A 1 88 ? -12.475 -11.958 32.472 1.00 77.38 88 SER A C 1
ATOM 678 O O . SER A 1 88 ? -11.518 -12.392 33.108 1.00 77.38 88 SER A O 1
ATOM 680 N N . ASN A 1 89 ? -12.333 -11.303 31.317 1.00 81.44 89 ASN A N 1
ATOM 681 C CA . ASN A 1 89 ? -11.055 -11.189 30.623 1.00 81.44 89 ASN A CA 1
ATOM 682 C C . ASN A 1 89 ? -10.509 -9.758 30.729 1.00 81.44 89 ASN A C 1
ATOM 684 O O . ASN A 1 89 ? -11.278 -8.793 30.783 1.00 81.44 89 ASN A O 1
ATOM 688 N N . PRO A 1 90 ? -9.177 -9.594 30.803 1.00 84.50 90 PRO A N 1
ATOM 689 C CA . PRO A 1 90 ? -8.581 -8.292 31.050 1.00 84.50 90 PRO A CA 1
ATOM 690 C C . PRO A 1 90 ? -8.769 -7.346 29.861 1.00 84.50 90 PRO A C 1
ATOM 692 O O . PRO A 1 90 ? -8.713 -7.743 28.697 1.00 84.50 90 PRO A O 1
ATOM 695 N N . THR A 1 91 ? -8.909 -6.058 30.170 1.00 88.62 91 THR A N 1
ATOM 696 C CA . THR A 1 91 ? -8.830 -4.979 29.182 1.00 88.62 91 THR A CA 1
ATOM 697 C C . THR A 1 91 ? -7.467 -4.997 28.500 1.00 88.62 91 THR A C 1
ATOM 699 O O . THR A 1 91 ? -6.429 -4.920 29.159 1.00 88.62 91 THR A O 1
ATOM 702 N N . ARG A 1 92 ? -7.466 -5.043 27.168 1.00 93.06 92 ARG A N 1
ATOM 703 C C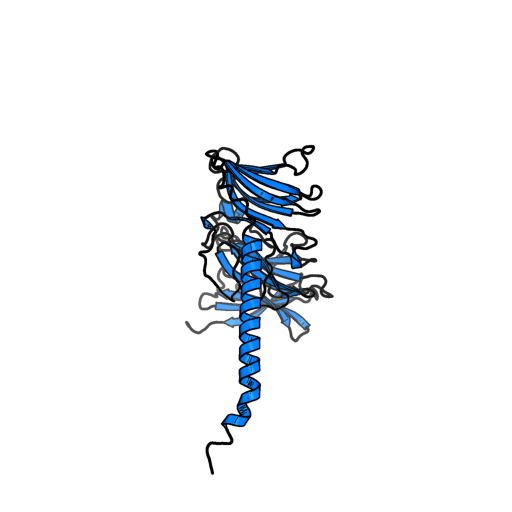A . ARG A 1 92 ? -6.251 -4.879 26.365 1.00 93.06 92 ARG A CA 1
ATOM 704 C C . ARG A 1 92 ? -5.898 -3.396 26.292 1.00 93.06 92 ARG A C 1
ATOM 706 O O . ARG A 1 92 ? -6.789 -2.546 26.267 1.00 93.06 92 ARG A O 1
ATOM 713 N N . SER A 1 93 ? -4.610 -3.072 26.225 1.00 94.44 93 SER A N 1
ATOM 714 C CA . SER A 1 93 ? -4.167 -1.695 26.002 1.00 94.44 93 SER A CA 1
ATOM 715 C C . SER A 1 93 ? -3.045 -1.615 24.985 1.00 94.44 93 SER A C 1
ATOM 717 O O . SER A 1 93 ? -2.140 -2.443 25.010 1.00 94.44 93 SER A O 1
ATOM 719 N N . ILE A 1 94 ? -3.092 -0.580 24.157 1.00 96.50 94 ILE A N 1
ATOM 720 C CA . ILE A 1 94 ? -2.044 -0.189 23.219 1.00 96.50 94 ILE A CA 1
ATOM 721 C C . ILE A 1 94 ? -1.422 1.088 23.763 1.00 96.50 94 ILE A C 1
ATOM 723 O O . ILE A 1 94 ? -2.154 1.967 24.226 1.00 96.50 94 ILE A O 1
ATOM 727 N N . GLN A 1 95 ? -0.095 1.175 23.744 1.00 96.12 95 GLN A N 1
ATOM 728 C CA . GLN A 1 95 ? 0.634 2.337 24.234 1.00 96.12 95 GLN A CA 1
ATOM 729 C C . GLN A 1 95 ? 1.770 2.693 23.287 1.00 96.12 95 GLN A C 1
ATOM 731 O O . GLN A 1 95 ? 2.391 1.797 22.719 1.00 96.12 95 GLN A O 1
ATOM 736 N N . THR A 1 96 ? 2.043 3.988 23.167 1.00 94.56 96 THR A N 1
ATOM 737 C CA . THR A 1 96 ? 3.189 4.520 22.427 1.00 94.56 96 THR A CA 1
ATOM 738 C C . THR A 1 96 ? 3.690 5.809 23.069 1.00 94.56 96 THR A C 1
ATOM 740 O O . THR A 1 96 ? 2.908 6.572 23.637 1.00 94.56 96 THR A O 1
ATOM 743 N N . ASN A 1 97 ? 4.995 6.057 22.974 1.00 93.94 97 ASN A N 1
ATOM 744 C CA . ASN A 1 97 ? 5.612 7.329 23.362 1.00 93.94 97 ASN A CA 1
ATOM 745 C C . ASN A 1 97 ? 5.854 8.243 22.152 1.00 93.94 97 ASN A C 1
ATOM 747 O O . ASN A 1 97 ? 6.401 9.334 22.309 1.00 93.94 97 ASN A O 1
ATOM 751 N N . GLU A 1 98 ? 5.487 7.800 20.949 1.00 90.56 98 GLU A N 1
ATOM 752 C CA . GLU A 1 98 ? 5.731 8.554 19.728 1.00 90.56 98 GLU A CA 1
ATOM 753 C C . GLU A 1 98 ? 4.936 9.849 19.721 1.00 90.56 98 GLU A C 1
ATOM 755 O O . GLU A 1 98 ? 3.725 9.830 19.889 1.00 90.56 98 GLU A O 1
ATOM 760 N N . THR A 1 99 ? 5.606 10.983 19.527 1.00 89.38 99 THR A N 1
ATOM 761 C CA . THR A 1 99 ? 4.971 12.318 19.501 1.00 89.38 99 THR A CA 1
ATOM 762 C C . THR A 1 99 ? 4.959 12.939 18.107 1.00 89.38 99 THR A C 1
ATOM 764 O O . THR A 1 99 ? 4.177 13.853 17.841 1.00 89.38 99 THR A O 1
ATOM 767 N N . GLY A 1 100 ? 5.822 12.442 17.214 1.00 85.50 100 GLY A N 1
ATOM 768 C CA . GLY A 1 100 ? 5.972 12.926 15.846 1.00 85.50 100 GLY A CA 1
ATOM 769 C C . GLY A 1 100 ? 4.843 12.438 14.949 1.00 85.50 100 GLY A C 1
ATOM 770 O O . GLY A 1 100 ? 3.836 13.119 14.777 1.00 85.50 100 GLY A O 1
ATOM 771 N N . GLU A 1 101 ? 5.009 11.254 14.373 1.00 87.81 101 GLU A N 1
ATOM 772 C CA . GLU A 1 101 ? 4.035 10.648 13.463 1.00 87.81 101 GLU A CA 1
ATOM 773 C C . GLU A 1 101 ? 3.179 9.584 14.151 1.00 87.81 101 GLU A C 1
ATOM 775 O O . GLU A 1 101 ? 3.452 9.189 15.283 1.00 87.81 101 GLU A O 1
ATOM 780 N N . PHE A 1 102 ? 2.090 9.171 13.498 1.00 92.62 102 PHE A N 1
ATOM 781 C CA . PHE A 1 102 ? 1.197 8.159 14.059 1.00 92.62 102 PHE A CA 1
ATOM 782 C C . PHE A 1 102 ? 1.793 6.756 13.925 1.00 92.62 102 PHE A C 1
ATOM 784 O O . PHE A 1 102 ? 1.977 6.254 12.816 1.00 92.62 102 PHE A O 1
ATOM 791 N N . GLU A 1 103 ? 2.024 6.098 15.057 1.00 93.94 103 GLU A N 1
ATOM 792 C CA . GLU A 1 103 ? 2.487 4.717 15.107 1.00 93.94 103 GLU A CA 1
ATOM 793 C C . GLU A 1 103 ? 1.329 3.751 14.834 1.00 93.94 103 GLU A C 1
ATOM 795 O O . GLU A 1 103 ? 0.225 3.902 15.367 1.00 93.94 103 GLU A O 1
ATOM 800 N N . PHE A 1 104 ? 1.581 2.757 13.982 1.00 95.75 104 PHE A N 1
ATOM 801 C CA . PHE A 1 104 ? 0.626 1.699 13.668 1.00 95.75 104 PHE A CA 1
ATOM 802 C C . PHE A 1 104 ? 0.690 0.565 14.687 1.00 95.75 104 PHE A C 1
ATOM 804 O O . PHE A 1 104 ? 1.767 0.050 14.981 1.00 95.75 104 PHE A O 1
ATOM 811 N N . HIS A 1 105 ? -0.477 0.061 15.086 1.00 97.12 105 HIS A N 1
ATOM 812 C CA . HIS A 1 105 ? -0.595 -1.188 15.827 1.00 97.12 105 HIS A CA 1
ATOM 813 C C . HIS A 1 105 ? -1.659 -2.101 15.213 1.00 97.12 105 HIS A C 1
ATOM 815 O O . HIS A 1 105 ? -2.764 -1.667 14.876 1.00 97.12 105 HIS A O 1
ATOM 821 N N . GLU A 1 106 ? -1.326 -3.390 15.140 1.00 96.50 106 GLU A N 1
ATOM 822 C CA . GLU A 1 106 ? -2.254 -4.482 14.849 1.00 96.50 106 GLU A CA 1
ATOM 823 C C . GLU A 1 106 ? -2.594 -5.204 16.156 1.00 96.50 106 GLU A C 1
ATOM 825 O O . GLU A 1 106 ? -1.704 -5.583 16.919 1.00 96.50 106 GLU A O 1
ATOM 830 N N . VAL A 1 107 ? -3.882 -5.429 16.413 1.00 95.50 107 VAL A N 1
ATOM 831 C CA . VAL A 1 107 ? -4.345 -6.216 17.560 1.00 95.50 107 VAL A CA 1
ATOM 832 C C . VAL A 1 107 ? -5.298 -7.299 17.082 1.00 95.50 107 VAL A C 1
ATOM 834 O O . VAL A 1 107 ? -6.386 -7.014 16.582 1.00 95.50 107 VAL A O 1
ATOM 837 N N . ARG A 1 108 ? -4.920 -8.560 17.294 1.00 93.75 108 ARG A N 1
ATOM 838 C CA . ARG A 1 108 ? -5.807 -9.706 17.068 1.00 93.75 108 ARG A CA 1
ATOM 839 C C . ARG A 1 108 ? -6.749 -9.848 18.251 1.00 93.75 108 ARG A C 1
ATOM 841 O O . ARG A 1 108 ? -6.313 -10.074 19.378 1.00 93.75 108 ARG A O 1
ATOM 848 N N . LEU A 1 109 ? -8.044 -9.699 17.996 1.00 90.12 109 LEU A N 1
ATOM 849 C CA . LEU A 1 109 ? -9.073 -9.749 19.033 1.00 90.12 109 LEU A CA 1
ATOM 850 C C . LEU A 1 109 ? -9.649 -11.166 19.234 1.00 90.12 109 LEU A C 1
ATOM 852 O O . LEU A 1 109 ? -10.390 -11.386 20.195 1.00 90.12 109 LEU A O 1
ATOM 856 N N . GLY A 1 110 ? -9.267 -12.089 18.339 1.00 65.31 110 GLY A N 1
ATOM 857 C CA . GLY A 1 110 ? -9.920 -13.346 17.958 1.00 65.31 110 GLY A CA 1
ATOM 858 C C . GLY A 1 110 ? -10.099 -14.442 19.008 1.00 65.31 110 GLY A C 1
ATOM 859 O O . GLY A 1 110 ? -9.470 -15.490 18.944 1.00 65.31 110 GLY A O 1
ATOM 860 N N . ALA A 1 111 ? -11.029 -14.224 19.930 1.00 66.88 111 ALA A N 1
ATOM 861 C CA . ALA A 1 111 ? -11.730 -15.292 20.654 1.00 66.88 111 ALA A CA 1
ATOM 862 C C . ALA A 1 111 ? -13.047 -14.776 21.255 1.00 66.88 111 ALA A C 1
ATOM 864 O O . ALA A 1 111 ? -14.003 -15.523 21.446 1.00 66.88 111 ALA A O 1
ATOM 865 N N . GLU A 1 112 ? -13.105 -13.479 21.553 1.00 74.62 112 GLU A N 1
ATOM 866 C CA . GLU A 1 112 ? -14.215 -12.863 22.268 1.00 74.62 112 GLU A CA 1
ATOM 867 C C . GLU A 1 112 ? -15.093 -12.094 21.294 1.00 74.62 112 GLU A C 1
ATOM 869 O O . GLU A 1 112 ? -14.737 -11.016 20.813 1.00 74.62 112 GLU A O 1
ATOM 874 N N . GLN A 1 113 ? -16.253 -12.665 21.002 1.00 87.94 113 GLN A N 1
ATOM 875 C CA . GLN A 1 113 ? -17.267 -12.043 20.166 1.00 87.94 113 GLN A CA 1
ATOM 876 C C . GLN A 1 113 ? -18.178 -11.192 21.045 1.00 87.94 113 GLN A C 1
ATOM 878 O O . GLN A 1 113 ? -18.642 -11.648 22.090 1.00 87.94 113 GLN A O 1
ATOM 883 N N . GLY A 1 114 ? -18.458 -9.965 20.630 1.00 91.25 114 GLY A N 1
ATOM 884 C CA . GLY A 1 114 ? -19.379 -9.111 21.365 1.00 91.25 114 GLY A CA 1
ATOM 885 C C . GLY A 1 114 ? -19.141 -7.630 21.132 1.00 91.25 114 GLY A C 1
ATOM 886 O O . GLY A 1 114 ? -18.278 -7.216 20.356 1.00 91.25 114 GLY A O 1
ATOM 887 N N . LEU A 1 115 ? -19.952 -6.833 21.816 1.00 93.44 115 LEU A N 1
ATOM 888 C CA . LEU A 1 115 ? -19.798 -5.392 21.831 1.00 93.44 115 LEU A CA 1
ATOM 889 C C . LEU A 1 115 ? -18.642 -5.022 22.766 1.00 93.44 115 LEU A C 1
ATOM 891 O O . LEU A 1 115 ? -18.605 -5.442 23.920 1.00 93.44 115 LEU A O 1
ATOM 895 N N . THR A 1 116 ? -17.722 -4.206 22.272 1.00 94.25 116 THR A N 1
ATOM 896 C CA . THR A 1 116 ? -16.671 -3.554 23.061 1.00 94.25 116 THR A CA 1
ATOM 897 C C . THR A 1 116 ? -16.555 -2.091 22.627 1.00 94.25 116 THR A C 1
ATOM 899 O O . THR A 1 116 ? -17.363 -1.613 21.829 1.00 94.25 116 THR A O 1
ATOM 902 N N . ALA A 1 117 ? -15.576 -1.357 23.151 1.00 95.06 117 ALA A N 1
ATOM 903 C CA . ALA A 1 117 ? -15.283 0.004 22.748 1.00 95.06 117 ALA A CA 1
ATOM 904 C C . ALA A 1 117 ? -13.782 0.295 22.696 1.00 95.06 117 ALA A C 1
ATOM 906 O O . ALA A 1 117 ? -12.998 -0.182 23.514 1.00 95.06 117 ALA A O 1
ATOM 907 N N . LEU A 1 118 ? -13.394 1.150 21.755 1.00 96.88 118 LEU A N 1
ATOM 908 C CA . LEU A 1 118 ? -12.062 1.729 21.666 1.00 96.88 118 LEU A CA 1
ATOM 909 C C . LEU A 1 118 ? -12.045 3.042 22.452 1.00 96.88 118 LEU A C 1
ATOM 911 O O . LEU A 1 118 ? -12.781 3.963 22.102 1.00 96.88 118 LEU A O 1
ATOM 915 N N . THR A 1 119 ? -11.247 3.124 23.519 1.00 97.06 119 THR A N 1
ATOM 916 C CA . THR A 1 119 ? -11.324 4.236 24.483 1.00 97.06 119 THR A CA 1
ATOM 917 C C . THR A 1 119 ? -9.960 4.863 24.762 1.00 97.06 119 THR A C 1
ATOM 919 O O . THR A 1 119 ? -8.995 4.133 24.980 1.00 97.06 119 THR A O 1
ATOM 922 N N . TRP A 1 120 ? -9.861 6.194 24.797 1.00 96.62 120 TRP A N 1
ATOM 923 C CA . TRP A 1 120 ? -8.621 6.912 25.132 1.00 96.62 120 TRP A CA 1
ATOM 924 C C . TRP A 1 120 ? -8.876 8.307 25.709 1.00 96.62 120 TRP A C 1
ATOM 926 O O . TRP A 1 120 ? -9.973 8.850 25.578 1.00 96.62 120 TRP A O 1
ATOM 936 N N . SER A 1 121 ? -7.842 8.885 26.328 1.00 95.19 121 SER A N 1
ATOM 937 C CA . SER A 1 121 ? -7.839 10.278 26.790 1.00 95.19 121 SER A CA 1
ATOM 938 C C . SER A 1 121 ? -7.330 11.213 25.696 1.00 95.19 121 SER A C 1
ATOM 940 O O . SER A 1 121 ? -6.247 10.996 25.154 1.00 95.19 121 SER A O 1
ATOM 942 N N . THR A 1 122 ? -8.065 12.280 25.390 1.00 93.75 122 THR A N 1
ATOM 943 C CA . THR A 1 122 ? -7.639 13.310 24.429 1.00 93.75 122 THR A CA 1
ATOM 944 C C . THR A 1 122 ? -6.521 14.196 24.961 1.00 93.75 122 THR A C 1
ATOM 946 O O . THR A 1 122 ? -5.883 14.891 24.175 1.00 93.75 122 THR A O 1
ATOM 949 N N . LEU A 1 123 ? -6.257 14.167 26.272 1.00 93.25 123 LEU A N 1
ATOM 950 C CA . LEU A 1 123 ? -5.152 14.913 26.877 1.00 93.25 123 LEU A CA 1
ATOM 951 C C . LEU A 1 123 ? -3.796 14.307 26.529 1.00 93.25 123 LEU A C 1
ATOM 953 O O . LEU A 1 123 ? -2.836 15.054 26.368 1.00 93.25 123 LEU A O 1
ATOM 957 N N . THR A 1 124 ? -3.721 12.979 26.398 1.00 94.88 124 THR A N 1
ATOM 958 C CA . THR A 1 124 ? -2.460 12.241 26.197 1.00 94.88 124 THR A CA 1
ATOM 959 C C . THR A 1 124 ? -2.373 11.567 24.835 1.00 94.88 124 THR A C 1
ATOM 961 O O . THR A 1 124 ? -1.281 11.294 24.349 1.00 94.88 124 THR A O 1
ATOM 964 N N . THR A 1 125 ? -3.511 11.280 24.200 1.00 96.81 125 THR A N 1
ATOM 965 C CA . THR A 1 125 ? -3.578 10.379 23.048 1.00 96.81 125 THR A CA 1
ATOM 966 C C . THR A 1 125 ? -4.276 11.028 21.866 1.00 96.81 125 THR A C 1
ATOM 968 O O . THR A 1 125 ? -5.425 11.465 21.953 1.00 96.81 125 THR A O 1
ATOM 971 N N . ASN A 1 126 ? -3.600 11.017 20.721 1.00 95.88 126 ASN A N 1
ATOM 972 C CA . ASN A 1 126 ? -4.182 11.360 19.437 1.00 95.88 126 ASN A CA 1
ATOM 973 C C . ASN A 1 126 ? -4.272 10.096 18.581 1.00 95.88 126 ASN A C 1
ATOM 975 O O . ASN A 1 126 ? -3.256 9.474 18.289 1.00 95.88 126 ASN A O 1
ATOM 979 N N . VAL A 1 127 ? -5.484 9.727 18.178 1.00 96.94 127 VAL A N 1
ATOM 980 C CA . VAL A 1 127 ? -5.737 8.650 17.214 1.00 96.94 127 VAL A CA 1
ATOM 981 C C . VAL A 1 127 ? -6.058 9.305 15.876 1.00 96.94 127 VAL A C 1
ATOM 983 O O . VAL A 1 127 ? -6.858 10.240 15.835 1.00 96.94 127 VAL A O 1
ATOM 986 N N . SER A 1 128 ? -5.465 8.839 14.777 1.00 96.06 128 SER A N 1
ATOM 987 C CA . SER A 1 128 ? -5.801 9.341 13.435 1.00 96.06 128 SER A CA 1
ATOM 988 C C . SER A 1 128 ? -6.866 8.488 12.759 1.00 96.06 128 SER A C 1
ATOM 990 O O . SER A 1 128 ? -7.836 9.017 12.213 1.00 96.06 128 SER A O 1
ATOM 992 N N . TYR A 1 129 ? -6.707 7.170 12.822 1.00 97.19 129 TYR A N 1
ATOM 993 C CA . TYR A 1 129 ? -7.545 6.220 12.112 1.00 97.19 129 TYR A CA 1
ATOM 994 C C . TYR A 1 129 ? -7.602 4.889 12.864 1.00 97.19 129 TYR A C 1
ATOM 996 O O . TYR A 1 129 ? -6.586 4.425 13.382 1.00 97.19 129 TYR A O 1
ATOM 1004 N N . ALA A 1 130 ? -8.788 4.285 12.934 1.00 98.38 130 ALA A N 1
ATOM 1005 C CA . ALA A 1 130 ? -8.976 2.941 13.464 1.00 98.38 130 ALA A CA 1
ATOM 1006 C C . ALA A 1 130 ? -10.083 2.201 12.704 1.00 98.38 130 ALA A C 1
ATOM 1008 O O . ALA A 1 130 ? -11.154 2.764 12.448 1.00 98.38 130 ALA A O 1
ATOM 1009 N N . TYR A 1 131 ? -9.852 0.929 12.391 1.00 98.50 131 TYR A N 1
ATOM 1010 C CA . TYR A 1 131 ? -10.838 0.038 11.782 1.00 98.50 131 TYR A CA 1
ATOM 1011 C C . TYR A 1 131 ? -10.618 -1.411 12.208 1.00 98.50 131 TYR A C 1
ATOM 1013 O O . TYR A 1 131 ? -9.511 -1.813 12.558 1.00 98.50 131 TYR A O 1
ATOM 1021 N N . VAL A 1 132 ? -11.686 -2.198 12.144 1.00 97.94 132 VAL A N 1
ATOM 1022 C CA . VAL A 1 132 ? -11.663 -3.644 12.371 1.00 97.94 132 VAL A CA 1
ATOM 1023 C C . VAL A 1 132 ? -12.042 -4.379 11.092 1.00 97.94 132 VAL A C 1
ATOM 1025 O O . VAL A 1 132 ? -12.857 -3.889 10.312 1.00 97.94 132 VAL A O 1
ATOM 1028 N N . TYR A 1 133 ? -11.470 -5.553 10.872 1.00 97.81 133 TYR A N 1
ATOM 1029 C CA . TYR A 1 133 ? -11.854 -6.446 9.783 1.00 97.81 133 TYR A CA 1
ATOM 1030 C C . TYR A 1 133 ? -11.678 -7.903 10.196 1.00 97.81 133 TYR A C 1
ATOM 1032 O O . TYR A 1 133 ? -10.997 -8.207 11.172 1.00 97.81 133 TYR A O 1
ATOM 1040 N N . GLU A 1 134 ? -12.293 -8.800 9.439 1.00 97.06 134 GLU A N 1
ATOM 1041 C CA . GLU A 1 134 ? -12.196 -10.243 9.634 1.00 97.06 134 GLU A CA 1
ATOM 1042 C C . GLU A 1 134 ? -11.447 -10.847 8.444 1.00 97.06 134 GLU A C 1
ATOM 1044 O O . GLU A 1 134 ? -12.002 -10.841 7.343 1.00 97.06 134 GLU A O 1
ATOM 1049 N N . PRO A 1 135 ? -10.207 -11.346 8.606 1.00 96.19 135 PRO A N 1
ATOM 1050 C CA . PRO A 1 135 ? -9.426 -11.899 7.501 1.00 96.19 135 PRO A CA 1
ATOM 1051 C C . PRO A 1 135 ? -10.185 -12.945 6.677 1.00 96.19 135 PRO A C 1
ATOM 1053 O O . PRO A 1 135 ? -10.066 -12.962 5.457 1.00 96.19 135 PRO A O 1
ATOM 1056 N N . SER A 1 136 ? -11.026 -13.764 7.315 1.00 95.50 136 SER A N 1
ATOM 1057 C CA . SER A 1 136 ? -11.826 -14.784 6.625 1.00 95.50 136 SER A CA 1
ATOM 1058 C C . SER A 1 136 ? -12.945 -14.231 5.731 1.00 95.50 136 SER A C 1
ATOM 1060 O O . SER A 1 136 ? -13.478 -14.975 4.910 1.00 95.50 136 SER A O 1
ATOM 1062 N N . LYS A 1 137 ? -13.325 -12.954 5.882 1.00 96.19 137 LYS A N 1
ATOM 1063 C CA . LYS A 1 137 ? -14.484 -12.345 5.198 1.00 96.19 137 LYS A CA 1
ATOM 1064 C C . LYS A 1 137 ? -14.201 -10.999 4.544 1.00 96.19 137 LYS A C 1
ATOM 1066 O O . LYS A 1 137 ? -15.061 -10.466 3.850 1.00 96.19 137 LYS A O 1
ATOM 1071 N N . VAL A 1 138 ? -13.023 -10.422 4.763 1.00 98.06 138 VAL A N 1
ATOM 1072 C CA . VAL A 1 138 ? -12.722 -9.035 4.385 1.00 98.06 138 VAL A CA 1
ATOM 1073 C C . VAL A 1 138 ? -12.780 -8.794 2.877 1.00 98.06 138 VAL A C 1
ATOM 1075 O O . VAL A 1 138 ? -13.137 -7.698 2.471 1.00 98.06 138 VAL A O 1
ATOM 1078 N N . LEU A 1 139 ? -12.537 -9.810 2.043 1.00 97.56 139 LEU A N 1
ATOM 1079 C CA . LEU A 1 139 ? -12.711 -9.694 0.589 1.00 97.56 139 LEU A CA 1
ATOM 1080 C C . LEU A 1 139 ? -14.168 -9.421 0.168 1.00 97.56 139 LEU A C 1
ATOM 1082 O O . LEU A 1 139 ? -14.390 -8.839 -0.889 1.00 97.56 139 LEU A O 1
ATOM 1086 N N . ASP A 1 140 ? -15.148 -9.820 0.983 1.00 97.06 140 ASP A N 1
ATOM 1087 C CA . ASP A 1 140 ? -16.574 -9.604 0.719 1.00 97.06 140 ASP A CA 1
ATOM 1088 C C . ASP A 1 140 ? -17.166 -8.476 1.582 1.00 97.06 140 ASP A C 1
ATOM 1090 O O . ASP A 1 140 ? -17.992 -7.700 1.106 1.00 97.06 140 ASP A O 1
ATOM 1094 N N . GLU A 1 141 ? -16.763 -8.386 2.853 1.00 97.06 141 GLU A N 1
ATOM 1095 C CA . GLU A 1 141 ? -17.339 -7.451 3.835 1.00 97.06 141 GLU A CA 1
ATOM 1096 C C . GLU A 1 141 ? -16.532 -6.153 3.997 1.00 97.06 141 GLU A C 1
ATOM 1098 O O . GLU A 1 141 ? -17.073 -5.139 4.440 1.00 97.06 141 GLU A O 1
ATOM 1103 N N . GLY A 1 142 ? -15.248 -6.171 3.641 1.00 98.31 142 GLY A N 1
ATOM 1104 C CA . GLY A 1 142 ? -14.336 -5.046 3.806 1.00 98.31 142 GLY A CA 1
ATOM 1105 C C . GLY A 1 142 ? -14.023 -4.694 5.256 1.00 98.31 142 GLY A C 1
ATOM 1106 O O . GLY A 1 142 ? -14.358 -5.397 6.213 1.00 98.31 142 GLY A O 1
ATOM 1107 N N . ILE A 1 143 ? -13.325 -3.575 5.413 1.00 98.50 143 ILE A N 1
ATOM 1108 C CA . ILE A 1 143 ? -13.026 -2.987 6.714 1.00 98.50 143 ILE A CA 1
ATOM 1109 C C . ILE A 1 143 ? -14.246 -2.263 7.285 1.00 98.50 143 ILE A C 1
ATOM 1111 O O . ILE A 1 143 ? -15.030 -1.632 6.576 1.00 98.50 143 ILE A O 1
ATOM 1115 N N . ARG A 1 144 ? -14.356 -2.267 8.611 1.00 97.50 144 ARG A N 1
ATOM 1116 C CA . ARG A 1 144 ? -15.372 -1.536 9.366 1.00 97.50 144 ARG A CA 1
ATOM 1117 C C . ARG A 1 144 ? -14.687 -0.445 10.173 1.00 97.50 144 ARG A C 1
ATOM 1119 O O . ARG A 1 144 ? -13.954 -0.715 11.123 1.00 97.50 144 ARG A O 1
ATOM 1126 N N . ILE A 1 145 ? -14.894 0.798 9.757 1.00 97.69 145 ILE A N 1
ATOM 1127 C CA . ILE A 1 145 ? -14.249 1.964 10.362 1.00 97.69 145 ILE A CA 1
ATOM 1128 C C . ILE A 1 145 ? -14.842 2.236 11.744 1.00 97.69 145 ILE A C 1
ATOM 1130 O O . ILE A 1 145 ? -16.056 2.346 11.892 1.00 97.69 145 ILE A O 1
ATOM 1134 N N . ILE A 1 146 ? -13.968 2.383 12.738 1.00 97.94 146 ILE A N 1
ATOM 1135 C CA . ILE A 1 146 ? -14.325 2.710 14.125 1.00 97.94 146 ILE A CA 1
ATOM 1136 C C . ILE A 1 146 ? -14.171 4.213 14.360 1.00 97.94 146 ILE A C 1
ATOM 1138 O O . ILE A 1 146 ? -15.033 4.845 14.968 1.00 97.94 146 ILE A O 1
ATOM 1142 N N . TYR A 1 147 ? -13.071 4.796 13.878 1.00 97.50 147 TYR A N 1
ATOM 1143 C CA . TYR A 1 147 ? -12.768 6.204 14.105 1.00 97.50 147 TYR A CA 1
ATOM 1144 C C . TYR A 1 147 ? -11.957 6.815 12.961 1.00 97.50 147 TYR A C 1
ATOM 1146 O O . TYR A 1 147 ? -11.031 6.193 12.446 1.00 97.50 147 TYR A O 1
ATOM 1154 N N . ILE A 1 148 ? -12.283 8.066 12.620 1.00 95.94 148 ILE A N 1
ATOM 1155 C CA . ILE A 1 148 ? -11.526 8.922 11.699 1.00 95.94 148 ILE A CA 1
ATOM 1156 C C . ILE A 1 148 ? -11.359 10.294 12.352 1.00 95.94 148 ILE A C 1
ATOM 1158 O O . ILE A 1 148 ? -12.354 10.947 12.711 1.00 95.94 148 ILE A O 1
ATOM 1162 N N . THR A 1 149 ? -10.113 10.754 12.448 1.00 94.69 149 THR A N 1
ATOM 1163 C CA . THR A 1 149 ? -9.787 12.107 12.903 1.00 94.69 149 THR A CA 1
ATOM 1164 C C . THR A 1 149 ? -10.380 13.166 11.970 1.00 94.69 149 THR A C 1
ATOM 1166 O O . THR A 1 149 ? -10.378 12.967 10.754 1.00 94.69 149 THR A O 1
ATOM 1169 N N . PRO A 1 150 ? -10.864 14.317 12.476 1.00 93.75 150 PRO A N 1
ATOM 1170 C CA . PRO A 1 150 ? -11.393 15.384 11.627 1.00 93.75 150 PRO A CA 1
ATOM 1171 C C . PRO A 1 150 ? -10.459 15.799 10.480 1.00 93.75 150 PRO A C 1
ATOM 1173 O O . PRO A 1 150 ? -10.941 16.081 9.389 1.00 93.75 150 PRO A O 1
ATOM 1176 N N . ALA A 1 151 ? -9.138 15.769 10.691 1.00 94.06 151 ALA A N 1
ATOM 1177 C CA . ALA A 1 151 ? -8.146 16.149 9.682 1.00 94.06 151 ALA A CA 1
ATOM 1178 C C . ALA A 1 151 ? -8.088 15.212 8.459 1.00 94.06 151 ALA A C 1
ATOM 1180 O O . ALA A 1 151 ? -7.613 15.628 7.404 1.00 94.06 151 ALA A O 1
ATOM 1181 N N . ALA A 1 152 ? -8.557 13.967 8.594 1.00 94.44 152 ALA A N 1
ATOM 1182 C CA . ALA A 1 152 ? -8.582 12.965 7.529 1.00 94.44 152 ALA A CA 1
ATOM 1183 C C . ALA A 1 152 ? -9.975 12.798 6.903 1.00 94.44 152 ALA A C 1
ATOM 1185 O O . ALA A 1 152 ? -10.135 12.032 5.955 1.00 94.44 152 ALA A O 1
ATOM 1186 N N . ARG A 1 153 ? -11.007 13.474 7.422 1.00 91.31 153 ARG A N 1
ATOM 1187 C CA . ARG A 1 153 ? -12.363 13.342 6.880 1.00 91.31 153 ARG A CA 1
ATOM 1188 C C . ARG A 1 153 ? -12.457 14.068 5.548 1.00 91.31 153 ARG A C 1
ATOM 1190 O O . ARG A 1 153 ? -12.301 15.284 5.485 1.00 91.31 153 ARG A O 1
ATOM 1197 N N . ASN A 1 154 ? -12.775 13.316 4.502 1.00 82.12 154 ASN A N 1
ATOM 1198 C CA . ASN A 1 154 ? -13.148 13.891 3.219 1.00 82.12 154 ASN A CA 1
ATOM 1199 C C . ASN A 1 154 ? -14.421 14.730 3.389 1.00 82.12 154 ASN A C 1
ATOM 1201 O O . ASN A 1 154 ? -15.350 14.327 4.094 1.00 82.12 154 ASN A O 1
ATOM 1205 N N . SER A 1 155 ? -14.487 15.890 2.734 1.00 76.38 155 SER A N 1
ATOM 1206 C CA . SER A 1 155 ? -15.755 16.600 2.581 1.00 76.38 155 SER A CA 1
ATOM 1207 C C . SER A 1 155 ? -16.756 15.667 1.893 1.00 76.38 155 SER A C 1
ATOM 1209 O O . SER A 1 155 ? -16.403 14.922 0.975 1.00 76.38 155 SER A O 1
ATOM 1211 N N . HIS A 1 156 ? -18.008 15.669 2.358 1.00 65.88 156 HIS A N 1
ATOM 1212 C CA . HIS A 1 156 ? -19.075 14.905 1.721 1.00 65.88 156 HIS A CA 1
ATOM 1213 C C . HIS A 1 156 ? -19.330 15.460 0.315 1.00 65.88 156 HIS A C 1
ATOM 1215 O O . HIS A 1 156 ? -20.166 16.334 0.112 1.00 65.88 156 HIS A O 1
ATOM 1221 N N . TYR A 1 157 ? -18.615 14.934 -0.670 1.00 62.44 157 TYR A N 1
ATOM 1222 C CA . TYR A 1 157 ? -19.069 14.943 -2.049 1.00 62.44 157 TYR A CA 1
ATOM 1223 C C . TYR A 1 157 ? -20.149 13.858 -2.123 1.00 62.44 157 TYR A C 1
ATOM 1225 O O . TYR A 1 157 ? -19.865 12.709 -1.762 1.00 62.44 157 TYR A O 1
ATOM 1233 N N . GLY A 1 158 ? -21.386 14.242 -2.453 1.00 68.25 158 GLY A N 1
ATOM 1234 C CA . GLY A 1 158 ? -22.533 13.336 -2.603 1.00 68.25 158 GLY A CA 1
ATOM 1235 C C . GLY A 1 158 ? -22.329 12.281 -3.699 1.00 68.25 158 GLY A C 1
ATOM 1236 O O . GLY A 1 158 ? -21.195 11.933 -4.015 1.00 68.25 158 GLY A O 1
ATOM 1237 N N . ASP A 1 159 ? -23.424 11.766 -4.258 1.00 71.19 159 ASP A N 1
ATOM 1238 C CA . ASP A 1 159 ? -23.492 10.672 -5.245 1.00 71.19 159 ASP A CA 1
ATOM 1239 C C . ASP A 1 159 ? -22.401 10.731 -6.340 1.00 71.19 159 ASP A C 1
ATOM 1241 O O . ASP A 1 159 ? -22.570 11.343 -7.395 1.00 71.19 159 ASP A O 1
ATOM 1245 N N . SER A 1 160 ? -21.262 10.079 -6.090 1.00 82.12 160 SER A N 1
ATOM 1246 C CA . SER A 1 160 ? -20.146 9.945 -7.028 1.00 82.12 160 SER A CA 1
ATOM 1247 C C . SER A 1 160 ? -19.972 8.478 -7.387 1.00 82.12 160 SER A C 1
ATOM 1249 O O . SER A 1 160 ? -19.975 7.617 -6.510 1.00 82.12 160 SER A O 1
ATOM 1251 N N . TYR A 1 161 ? -19.776 8.217 -8.676 1.00 86.19 161 TYR A N 1
ATOM 1252 C CA . TYR A 1 161 ? -19.516 6.883 -9.224 1.00 86.19 161 TYR A CA 1
ATOM 1253 C C . TYR A 1 161 ? -18.020 6.548 -9.314 1.00 86.19 161 TYR A C 1
ATOM 1255 O O . TYR A 1 161 ? -17.662 5.453 -9.732 1.00 86.19 161 TYR A O 1
ATOM 1263 N N . HIS A 1 162 ? -17.139 7.490 -8.962 1.00 92.56 162 HIS A N 1
ATOM 1264 C CA . HIS A 1 162 ? -15.694 7.278 -9.006 1.00 92.56 162 HIS A CA 1
ATOM 1265 C C . HIS A 1 162 ? -15.183 6.741 -7.674 1.00 92.56 162 HIS A C 1
ATOM 1267 O O . HIS A 1 162 ? -15.621 7.180 -6.606 1.00 92.56 162 HIS A O 1
ATOM 1273 N N . PHE A 1 163 ? -14.209 5.835 -7.753 1.00 94.38 163 PHE A N 1
ATOM 1274 C CA . PHE A 1 163 ? -13.501 5.345 -6.580 1.00 94.38 163 PHE A CA 1
ATOM 1275 C C . PHE A 1 163 ? -12.870 6.502 -5.794 1.00 94.38 163 PHE A C 1
ATOM 1277 O O . PHE A 1 163 ? -12.295 7.432 -6.362 1.00 94.38 163 PHE A O 1
ATOM 1284 N N . ARG A 1 164 ? -12.962 6.418 -4.468 1.00 92.75 164 ARG A N 1
ATOM 1285 C CA . ARG A 1 164 ? -12.306 7.316 -3.517 1.00 92.75 164 ARG A CA 1
ATOM 1286 C C . ARG A 1 164 ? -11.916 6.520 -2.276 1.00 92.75 164 ARG A C 1
ATOM 1288 O O . ARG A 1 164 ? -12.651 5.597 -1.921 1.00 92.75 164 ARG A O 1
ATOM 1295 N N . PRO A 1 165 ? -10.828 6.878 -1.579 1.00 94.25 165 PRO A N 1
ATOM 1296 C CA . PRO A 1 165 ? -10.546 6.260 -0.299 1.00 94.25 165 PRO A CA 1
ATOM 1297 C C . PRO A 1 165 ? -11.627 6.684 0.713 1.00 94.25 165 PRO A C 1
ATOM 1299 O O . PRO A 1 165 ? -12.238 7.754 0.571 1.00 94.25 165 PRO A O 1
ATOM 1302 N N . PRO A 1 166 ? -11.858 5.894 1.772 1.00 92.00 166 PRO A N 1
ATOM 1303 C CA . PRO A 1 166 ? -12.852 6.240 2.787 1.00 92.00 166 PRO A CA 1
ATOM 1304 C C . PRO A 1 166 ? -12.488 7.513 3.576 1.00 92.00 166 PRO A C 1
ATOM 1306 O O . PRO A 1 166 ? -13.355 8.154 4.167 1.00 92.00 166 PRO A O 1
ATOM 1309 N N . LEU A 1 167 ? -11.209 7.888 3.583 1.00 94.38 167 LEU A N 1
ATOM 1310 C CA . LEU A 1 167 ? -10.633 9.048 4.263 1.00 94.38 167 LEU A CA 1
ATOM 1311 C C . LEU A 1 167 ? -9.286 9.405 3.621 1.00 94.38 167 LEU A C 1
ATOM 1313 O O . LEU A 1 167 ? -8.796 8.650 2.788 1.00 94.38 167 LEU A O 1
ATOM 1317 N N . GLY A 1 168 ? -8.676 10.507 4.053 1.00 95.50 168 GLY A N 1
ATOM 1318 C CA . GLY A 1 168 ? -7.282 10.846 3.770 1.00 95.50 168 GLY A CA 1
ATOM 1319 C C . GLY A 1 168 ? -6.978 11.235 2.320 1.00 95.50 168 GLY A C 1
ATOM 1320 O O . GLY A 1 168 ? -7.863 11.349 1.473 1.00 95.50 168 GLY A O 1
ATOM 1321 N N . TRP A 1 169 ? -5.693 11.455 2.050 1.00 96.44 169 TRP A N 1
ATOM 1322 C CA . TRP A 1 169 ? -5.166 11.757 0.720 1.00 96.44 169 TRP A CA 1
ATOM 1323 C C . TRP A 1 169 ? -5.016 10.482 -0.116 1.00 96.44 169 TRP A C 1
ATOM 1325 O O . TRP A 1 169 ? -4.593 9.447 0.399 1.00 96.44 169 TRP A O 1
ATOM 1335 N N . MET A 1 170 ? -5.313 10.568 -1.410 1.00 96.56 170 MET A N 1
ATOM 1336 C CA . MET A 1 170 ? -4.996 9.541 -2.403 1.00 96.56 170 MET A CA 1
ATOM 1337 C C . MET A 1 170 ? -4.500 10.210 -3.681 1.00 96.56 170 MET A C 1
ATOM 1339 O O . MET A 1 170 ? -4.982 11.286 -4.038 1.00 96.56 170 MET A O 1
ATOM 1343 N N . ASN A 1 171 ? -3.592 9.538 -4.383 1.00 96.62 171 ASN A N 1
ATOM 1344 C CA . ASN A 1 171 ? -3.205 9.892 -5.743 1.00 96.62 171 ASN A CA 1
ATOM 1345 C C . ASN A 1 171 ? -3.175 8.653 -6.649 1.00 96.62 171 ASN A C 1
ATOM 1347 O O . ASN A 1 171 ? -4.229 8.210 -7.100 1.00 96.62 171 ASN A O 1
ATOM 1351 N N . ASP A 1 172 ? -1.998 8.119 -6.946 1.00 98.25 172 ASP A N 1
ATOM 1352 C CA . ASP A 1 172 ? -1.791 7.202 -8.061 1.00 98.25 172 ASP A CA 1
ATOM 1353 C C . ASP A 1 172 ? -2.463 5.838 -7.825 1.00 98.25 172 ASP A C 1
ATOM 1355 O O . ASP A 1 172 ? -2.329 5.275 -6.734 1.00 98.25 172 ASP A O 1
ATOM 1359 N N . PRO A 1 173 ? -3.131 5.249 -8.836 1.00 98.38 173 PRO A N 1
ATOM 1360 C CA . PRO A 1 173 ? -3.532 3.850 -8.794 1.00 98.38 173 PRO A CA 1
ATOM 1361 C C . PRO A 1 173 ? -2.305 2.946 -8.951 1.00 98.38 173 PRO A C 1
ATOM 1363 O O . PRO A 1 173 ? -1.421 3.191 -9.773 1.00 98.38 173 PRO A O 1
ATOM 1366 N N . ASN A 1 174 ? -2.250 1.869 -8.179 1.00 98.69 174 ASN A N 1
ATOM 1367 C CA . ASN A 1 174 ? -1.119 0.953 -8.118 1.00 98.69 174 ASN A CA 1
ATOM 1368 C C . ASN A 1 174 ? -1.577 -0.504 -8.170 1.00 98.69 174 ASN A C 1
ATOM 1370 O O . ASN A 1 174 ? -2.723 -0.829 -7.853 1.00 98.69 174 ASN A O 1
ATOM 1374 N N . GLY A 1 175 ? -0.667 -1.393 -8.574 1.00 97.81 175 GLY A N 1
ATOM 1375 C CA . GLY A 1 175 ? -0.849 -2.845 -8.463 1.00 97.81 175 GLY A CA 1
ATOM 1376 C C . GLY A 1 175 ? -2.133 -3.403 -9.091 1.00 97.81 175 GLY A C 1
ATOM 1377 O O . GLY A 1 175 ? -2.587 -4.473 -8.684 1.00 97.81 175 GLY A O 1
ATOM 1378 N N . PHE A 1 176 ? -2.748 -2.677 -10.031 1.00 98.12 176 PHE A N 1
ATOM 1379 C CA . PHE A 1 176 ? -4.073 -3.007 -10.542 1.00 98.12 176 PHE A CA 1
ATOM 1380 C C . PHE A 1 176 ? -4.049 -4.360 -11.248 1.00 98.12 176 PHE A C 1
ATOM 1382 O O . PHE A 1 176 ? -3.336 -4.551 -12.232 1.00 98.12 176 PHE A O 1
ATOM 1389 N N . SER A 1 177 ? -4.784 -5.323 -10.706 1.00 97.75 177 SER A N 1
ATOM 1390 C CA . SER A 1 177 ? -4.644 -6.730 -11.081 1.00 97.75 177 SER A CA 1
ATOM 1391 C C . SER A 1 177 ? -5.908 -7.514 -10.753 1.00 97.75 177 SER A C 1
ATOM 1393 O O . SER A 1 177 ? -6.836 -6.999 -10.132 1.00 97.75 177 SER A O 1
ATOM 1395 N N . LYS A 1 178 ? -5.971 -8.770 -11.195 1.00 97.31 178 LYS A N 1
ATOM 1396 C CA . LYS A 1 178 ? -7.043 -9.697 -10.837 1.00 97.31 178 LYS A CA 1
ATOM 1397 C C . LYS A 1 178 ? -6.438 -10.904 -10.133 1.00 97.31 178 LYS A C 1
ATOM 1399 O O . LYS A 1 178 ? -5.510 -11.506 -10.665 1.00 97.31 178 LYS A O 1
ATOM 1404 N N . LEU A 1 179 ? -6.987 -11.263 -8.978 1.00 97.44 179 LEU A N 1
ATOM 1405 C CA . LEU A 1 179 ? -6.674 -12.490 -8.253 1.00 97.44 179 LEU A CA 1
ATOM 1406 C C . LEU A 1 179 ? -7.994 -13.199 -7.947 1.00 97.44 179 LEU A C 1
ATOM 1408 O O . LEU A 1 179 ? -8.896 -12.626 -7.337 1.00 97.44 179 LEU A O 1
ATOM 1412 N N . ASN A 1 180 ? -8.118 -14.448 -8.395 1.00 93.94 180 ASN A N 1
ATOM 1413 C CA . ASN A 1 180 ? -9.383 -15.186 -8.380 1.00 93.94 180 ASN A CA 1
ATOM 1414 C C . ASN A 1 180 ? -10.525 -14.353 -9.001 1.00 93.94 180 ASN A C 1
ATOM 1416 O O . ASN A 1 180 ? -10.385 -13.859 -10.122 1.00 93.94 180 ASN A O 1
ATOM 1420 N N . ASP A 1 181 ? -11.637 -14.174 -8.288 1.00 94.31 181 ASP A N 1
ATOM 1421 C CA . ASP A 1 181 ? -12.805 -13.420 -8.761 1.00 94.31 181 ASP A CA 1
ATOM 1422 C C . ASP A 1 181 ? -12.741 -11.915 -8.464 1.00 94.31 181 ASP A C 1
ATOM 1424 O O . ASP A 1 181 ? -13.649 -11.177 -8.849 1.00 94.31 181 ASP A O 1
ATOM 1428 N N . ASN A 1 182 ? -11.674 -11.441 -7.816 1.00 97.81 182 ASN A N 1
ATOM 1429 C CA . ASN A 1 182 ? -11.546 -10.054 -7.390 1.00 97.81 182 ASN A CA 1
ATOM 1430 C C . ASN A 1 182 ? -10.557 -9.286 -8.267 1.00 97.81 182 ASN A C 1
ATOM 1432 O O . ASN A 1 182 ? -9.427 -9.712 -8.504 1.00 97.81 182 ASN A O 1
ATOM 1436 N N . TYR A 1 183 ? -10.975 -8.107 -8.709 1.00 98.56 183 TYR A N 1
ATOM 1437 C CA . TYR A 1 183 ? -10.088 -7.052 -9.172 1.00 98.56 183 TYR A CA 1
ATOM 1438 C C . TYR A 1 183 ? -9.529 -6.321 -7.953 1.00 98.56 183 TYR A C 1
ATOM 1440 O O . TYR A 1 183 ? -10.296 -5.856 -7.116 1.00 98.56 183 TYR A O 1
ATOM 1448 N N . HIS A 1 184 ? -8.209 -6.219 -7.855 1.00 98.69 184 HIS A N 1
ATOM 1449 C CA . HIS A 1 184 ? -7.503 -5.511 -6.795 1.00 98.69 184 HIS A CA 1
ATOM 1450 C C . HIS A 1 184 ? -7.061 -4.145 -7.317 1.00 98.69 184 HIS A C 1
ATOM 1452 O O . HIS A 1 184 ? -6.395 -4.054 -8.348 1.00 98.69 184 HIS A O 1
ATOM 1458 N N . LEU A 1 185 ? -7.419 -3.091 -6.586 1.00 98.75 185 LEU A N 1
ATOM 1459 C CA . LEU A 1 185 ? -6.925 -1.734 -6.779 1.00 98.75 185 LEU A CA 1
ATOM 1460 C C . LEU A 1 185 ? -6.133 -1.334 -5.538 1.00 98.75 185 LEU A C 1
ATOM 1462 O O . LEU A 1 185 ? -6.709 -1.116 -4.470 1.00 98.75 185 LEU A O 1
ATOM 1466 N N . PHE A 1 186 ? -4.818 -1.228 -5.687 1.00 98.81 186 PHE A N 1
ATOM 1467 C CA . PHE A 1 186 ? -3.979 -0.545 -4.711 1.00 98.81 186 PHE A CA 1
ATOM 1468 C C . PHE A 1 186 ? -3.862 0.921 -5.118 1.00 98.81 186 PHE A C 1
ATOM 1470 O O . PHE A 1 186 ? -4.152 1.283 -6.260 1.00 98.81 186 PHE A O 1
ATOM 1477 N N . TYR A 1 187 ? -3.488 1.789 -4.190 1.00 98.69 187 TYR A N 1
ATOM 1478 C CA . TYR A 1 187 ? -3.330 3.208 -4.488 1.00 98.69 187 TYR A CA 1
ATOM 1479 C C . TYR A 1 187 ? -2.433 3.886 -3.466 1.00 98.69 187 TYR A C 1
ATOM 1481 O O . TYR A 1 187 ? -2.497 3.559 -2.278 1.00 98.69 187 TYR A O 1
ATOM 1489 N N . GLN A 1 188 ? -1.659 4.878 -3.904 1.00 98.31 188 GLN A N 1
ATOM 1490 C CA . GLN A 1 188 ? -0.931 5.740 -2.981 1.00 98.31 188 GLN A CA 1
ATOM 1491 C C . GLN A 1 188 ? -1.911 6.443 -2.045 1.00 98.31 188 GLN A C 1
ATOM 1493 O O . GLN A 1 188 ? -2.919 7.012 -2.476 1.00 98.31 188 GLN A O 1
ATOM 1498 N N . HIS A 1 189 ? -1.622 6.376 -0.750 1.00 97.50 189 HIS A N 1
ATOM 1499 C CA . HIS A 1 189 ? -2.536 6.796 0.294 1.00 97.50 189 HIS A CA 1
ATOM 1500 C C . HIS A 1 189 ? -1.801 7.444 1.467 1.00 97.50 189 HIS A C 1
ATOM 1502 O O . HIS A 1 189 ? -0.748 6.976 1.892 1.00 97.50 189 HIS A O 1
ATOM 1508 N N . TYR A 1 190 ? -2.399 8.480 2.052 1.00 96.44 190 TYR A N 1
ATOM 1509 C CA . TYR A 1 190 ? -2.029 8.953 3.381 1.00 96.44 190 TYR A CA 1
ATOM 1510 C C . TYR A 1 190 ? -3.275 9.077 4.273 1.00 96.44 190 TYR A C 1
ATOM 1512 O O . TYR A 1 190 ? -4.105 9.963 4.048 1.00 96.44 190 TYR A O 1
ATOM 1520 N N . PRO A 1 191 ? -3.433 8.210 5.291 1.00 95.50 191 PRO A N 1
ATOM 1521 C CA . PRO A 1 191 ? -4.679 8.104 6.055 1.00 95.50 191 PRO A CA 1
ATOM 1522 C C . PRO A 1 191 ? -4.841 9.159 7.162 1.00 95.50 191 PRO A C 1
ATOM 1524 O O . PRO A 1 191 ? -5.867 9.181 7.837 1.00 95.50 191 PRO A O 1
ATOM 1527 N N . HIS A 1 192 ? -3.853 10.021 7.417 1.00 94.88 192 HIS A N 1
ATOM 1528 C CA . HIS A 1 192 ? -3.883 10.889 8.606 1.00 94.88 192 HIS A CA 1
ATOM 1529 C C . HIS A 1 192 ? -4.378 12.309 8.324 1.00 94.88 192 HIS A C 1
ATOM 1531 O O . HIS A 1 192 ? -4.890 12.969 9.230 1.00 94.88 192 HIS A O 1
ATOM 1537 N N . THR A 1 193 ? -4.253 12.786 7.081 1.00 94.75 193 THR A N 1
ATOM 1538 C CA . THR A 1 193 ? -4.736 14.109 6.658 1.00 94.75 193 THR A CA 1
ATOM 1539 C C . THR A 1 193 ? -5.142 14.112 5.183 1.00 94.75 193 THR A C 1
ATOM 1541 O O . THR A 1 193 ? -4.857 13.165 4.457 1.00 94.75 193 THR A O 1
ATOM 1544 N N . LEU A 1 194 ? -5.750 15.207 4.718 1.00 94.56 194 LEU A N 1
ATOM 1545 C CA . LEU A 1 194 ? -6.040 15.460 3.298 1.00 94.56 194 LEU A CA 1
ATOM 1546 C C . LEU A 1 194 ? -4.849 16.041 2.508 1.00 94.56 194 LEU A C 1
ATOM 1548 O O . LEU A 1 194 ? -5.058 16.706 1.497 1.00 94.56 194 LEU A O 1
ATOM 1552 N N . LYS A 1 195 ? -3.611 15.880 2.981 1.00 93.62 195 LYS A N 1
ATOM 1553 C CA . LYS A 1 195 ? -2.399 16.368 2.306 1.00 93.62 195 LYS A CA 1
ATOM 1554 C C . LYS A 1 195 ? -1.428 15.223 2.069 1.00 93.62 195 LYS A C 1
ATOM 1556 O O . LYS A 1 195 ? -1.392 14.275 2.849 1.00 93.62 195 LYS A O 1
ATOM 1561 N N . TRP A 1 196 ? -0.628 15.353 1.017 1.00 91.81 196 TRP A N 1
ATOM 1562 C CA . TRP A 1 196 ? 0.465 14.431 0.735 1.00 91.81 196 TRP A CA 1
ATOM 1563 C C . TRP A 1 196 ? 1.487 14.409 1.886 1.00 91.81 196 TRP A C 1
ATOM 1565 O O . TRP A 1 196 ? 1.772 15.449 2.487 1.00 91.81 196 TRP A O 1
ATOM 1575 N N . HIS A 1 197 ? 1.996 13.218 2.198 1.00 91.00 197 HIS A N 1
ATOM 1576 C CA . HIS A 1 197 ? 2.976 12.935 3.252 1.00 91.00 197 HIS A CA 1
ATOM 1577 C C . HIS A 1 197 ? 3.587 11.536 3.009 1.00 91.00 197 HIS A C 1
ATOM 1579 O O . HIS A 1 197 ? 3.511 11.041 1.890 1.00 91.00 197 HIS A O 1
ATOM 1585 N N . ALA A 1 198 ? 4.125 10.864 4.036 1.00 90.88 198 ALA A N 1
ATOM 1586 C CA . ALA A 1 198 ? 4.700 9.521 3.917 1.00 90.88 198 ALA A CA 1
ATOM 1587 C C . ALA A 1 198 ? 3.711 8.521 3.286 1.00 90.88 198 ALA A C 1
ATOM 1589 O O . ALA A 1 198 ? 2.718 8.121 3.912 1.00 90.88 198 ALA A O 1
ATOM 1590 N N . MET A 1 199 ? 3.983 8.120 2.045 1.00 94.56 199 MET A N 1
ATOM 1591 C CA . MET A 1 199 ? 3.046 7.330 1.249 1.00 94.56 199 MET A CA 1
ATOM 1592 C C . MET A 1 199 ? 2.904 5.900 1.769 1.00 94.56 199 MET A C 1
ATOM 1594 O O . MET A 1 199 ? 3.882 5.210 2.057 1.00 94.56 199 MET A O 1
ATOM 1598 N N . HIS A 1 200 ? 1.650 5.476 1.880 1.00 96.56 200 HIS A N 1
ATOM 1599 C CA . HIS A 1 200 ? 1.198 4.107 2.096 1.00 96.56 200 HIS A CA 1
ATOM 1600 C C . HIS A 1 200 ? 0.588 3.576 0.795 1.00 96.56 200 HIS A C 1
ATOM 1602 O O . HIS A 1 200 ? 0.252 4.361 -0.090 1.00 96.56 200 HIS A O 1
ATOM 1608 N N . TRP A 1 201 ? 0.330 2.269 0.717 1.00 98.31 201 TRP A N 1
ATOM 1609 C CA . TRP A 1 201 ? -0.629 1.732 -0.253 1.00 98.31 201 TRP A CA 1
ATOM 1610 C C . TRP A 1 201 ? -1.941 1.385 0.439 1.00 98.31 201 TRP A C 1
ATOM 1612 O O . TRP A 1 201 ? -2.008 0.451 1.239 1.00 98.31 201 TRP A O 1
ATOM 1622 N N . GLY A 1 202 ? -2.993 2.135 0.118 1.00 98.56 202 GLY A N 1
ATOM 1623 C CA . GLY A 1 202 ? -4.361 1.708 0.377 1.00 98.56 202 GLY A CA 1
ATOM 1624 C C . GLY A 1 202 ? -4.767 0.588 -0.580 1.00 98.56 202 GLY A C 1
ATOM 1625 O O . GLY A 1 202 ? -4.085 0.326 -1.573 1.00 98.56 202 GLY A O 1
ATOM 1626 N N . HIS A 1 203 ? -5.866 -0.095 -0.269 1.00 98.75 203 HIS A N 1
ATOM 1627 C CA . HIS A 1 203 ? -6.315 -1.250 -1.038 1.00 98.75 203 HIS A CA 1
ATOM 1628 C C . HIS A 1 203 ? -7.842 -1.349 -1.052 1.00 98.75 203 HIS A C 1
ATOM 1630 O O . HIS A 1 203 ? -8.524 -1.075 -0.062 1.00 98.75 203 HIS A O 1
ATOM 1636 N N . ALA A 1 204 ? -8.388 -1.718 -2.204 1.00 98.75 204 ALA A N 1
ATOM 1637 C CA . ALA A 1 204 ? -9.783 -2.067 -2.390 1.00 98.75 204 ALA A CA 1
ATOM 1638 C C . ALA A 1 204 ? -9.908 -3.229 -3.380 1.00 98.75 204 ALA A C 1
ATOM 1640 O O . ALA A 1 204 ? -9.058 -3.413 -4.256 1.00 98.75 204 ALA A O 1
ATOM 1641 N N . VAL A 1 205 ? -10.990 -3.994 -3.259 1.00 98.75 205 VAL A N 1
ATOM 1642 C CA . VAL A 1 205 ? -11.340 -5.048 -4.216 1.00 98.75 205 VAL A CA 1
ATOM 1643 C C . VAL A 1 205 ? -12.707 -4.811 -4.834 1.00 98.75 205 VAL A C 1
ATOM 1645 O O . VAL A 1 205 ? -13.566 -4.162 -4.242 1.00 98.75 205 VAL A O 1
ATOM 1648 N N . SER A 1 206 ? -12.913 -5.330 -6.037 1.00 98.50 206 SER A N 1
ATOM 1649 C CA . SER A 1 206 ? -14.193 -5.272 -6.736 1.00 98.50 206 SER A CA 1
ATOM 1650 C C . SER A 1 206 ? -14.434 -6.541 -7.540 1.00 98.50 206 SER A C 1
ATOM 1652 O O . SER A 1 206 ? -13.498 -7.128 -8.077 1.00 98.50 206 SER A O 1
ATOM 1654 N N . LYS A 1 207 ? -15.701 -6.936 -7.677 1.00 98.00 207 LYS A N 1
ATOM 1655 C CA . LYS A 1 207 ? -16.122 -8.025 -8.574 1.00 98.00 207 LYS A CA 1
ATOM 1656 C C . LYS A 1 207 ? -16.555 -7.518 -9.955 1.00 98.00 207 LYS A C 1
ATOM 1658 O O . LYS A 1 207 ? -16.629 -8.305 -10.893 1.00 98.00 207 LYS A O 1
ATOM 1663 N N . ASP A 1 208 ? -16.829 -6.219 -10.093 1.00 97.06 208 ASP A N 1
ATOM 1664 C CA . ASP A 1 208 ? -17.450 -5.620 -11.286 1.00 97.06 208 ASP A CA 1
ATOM 1665 C C . ASP A 1 208 ? -16.805 -4.302 -11.758 1.00 97.06 208 ASP A C 1
ATOM 1667 O O . ASP A 1 208 ? -17.290 -3.699 -12.713 1.00 97.06 208 ASP A O 1
ATOM 1671 N N . LEU A 1 209 ? -15.708 -3.871 -11.121 1.00 97.12 209 LEU A N 1
ATOM 1672 C CA . LEU A 1 209 ? -14.971 -2.622 -11.369 1.00 97.12 209 LEU A CA 1
ATOM 1673 C C . LEU A 1 209 ? -15.734 -1.328 -11.039 1.00 97.12 209 LEU A C 1
ATOM 1675 O O . LEU A 1 209 ? -15.208 -0.235 -11.258 1.00 97.12 209 LEU A O 1
ATOM 1679 N N . VAL A 1 210 ? -16.938 -1.433 -10.478 1.00 95.31 210 VAL A N 1
ATOM 1680 C CA . VAL A 1 210 ? -17.797 -0.292 -10.136 1.00 95.31 210 VAL A CA 1
ATOM 1681 C C . VAL A 1 210 ? -18.011 -0.220 -8.629 1.00 95.31 210 VAL A C 1
ATOM 1683 O O . VAL A 1 210 ? -17.829 0.835 -8.025 1.00 95.31 210 VAL A O 1
ATOM 1686 N N . ASN A 1 211 ? -18.364 -1.346 -8.013 1.00 95.25 211 ASN A N 1
ATOM 1687 C CA . ASN A 1 211 ? -18.610 -1.465 -6.586 1.00 95.25 211 ASN A CA 1
ATOM 1688 C C . ASN A 1 211 ? -17.342 -1.951 -5.889 1.00 95.25 211 ASN A C 1
ATOM 1690 O O . ASN A 1 211 ? -16.824 -3.024 -6.203 1.00 95.25 211 ASN A O 1
ATOM 1694 N N . TRP A 1 212 ? -16.848 -1.158 -4.941 1.00 97.56 212 TRP A N 1
ATOM 1695 C CA . TRP A 1 212 ? -15.571 -1.396 -4.276 1.00 97.56 212 TRP A CA 1
ATOM 1696 C C . TRP A 1 212 ? -15.760 -1.708 -2.795 1.00 97.56 212 TRP A C 1
ATOM 1698 O O . TRP A 1 212 ? -16.461 -0.996 -2.077 1.00 97.56 212 TRP A O 1
ATOM 1708 N N . VAL A 1 213 ? -15.084 -2.759 -2.344 1.00 98.25 213 VAL A N 1
ATOM 1709 C CA . VAL A 1 213 ? -14.947 -3.156 -0.945 1.00 98.25 213 VAL A CA 1
ATOM 1710 C C . VAL A 1 213 ? -13.591 -2.653 -0.457 1.00 98.25 213 VAL A C 1
ATOM 1712 O O . VAL A 1 213 ? -12.553 -3.001 -1.020 1.00 98.25 213 VAL A O 1
ATOM 1715 N N . HIS A 1 214 ? -13.587 -1.795 0.563 1.00 98.38 214 HIS A N 1
ATOM 1716 C CA . HIS A 1 214 ? -12.350 -1.247 1.120 1.00 98.38 214 HIS A CA 1
ATOM 1717 C C . HIS A 1 214 ? -11.631 -2.284 1.979 1.00 98.38 214 HIS A C 1
ATOM 1719 O O . HIS A 1 214 ? -12.238 -2.900 2.855 1.00 98.38 214 HIS A O 1
ATOM 1725 N N . MET A 1 215 ? -10.331 -2.429 1.750 1.00 98.75 215 MET A N 1
ATOM 1726 C CA . MET A 1 215 ? -9.479 -3.429 2.382 1.00 98.75 215 MET A CA 1
ATOM 1727 C C . MET A 1 215 ? -8.530 -2.768 3.389 1.00 98.75 215 MET A C 1
ATOM 1729 O O . MET A 1 215 ? -8.400 -1.538 3.411 1.00 98.75 215 MET A O 1
ATOM 1733 N N . PRO A 1 216 ? -7.870 -3.555 4.254 1.00 98.44 216 PRO A N 1
ATOM 1734 C CA . PRO A 1 216 ? -6.816 -3.039 5.109 1.00 98.44 216 PRO A CA 1
ATOM 1735 C C . PRO A 1 216 ? -5.711 -2.355 4.293 1.00 98.44 216 PRO A C 1
ATOM 1737 O O . PRO A 1 216 ? -5.454 -2.702 3.144 1.00 98.44 216 PRO A O 1
ATOM 1740 N N . ILE A 1 217 ? -5.035 -1.384 4.904 1.00 98.38 217 ILE A N 1
ATOM 1741 C CA . ILE A 1 217 ? -3.865 -0.734 4.301 1.00 98.38 217 ILE A CA 1
ATOM 1742 C C . ILE A 1 217 ? -2.786 -1.793 4.056 1.00 98.38 217 ILE A C 1
ATOM 1744 O O . ILE A 1 217 ? -2.370 -2.472 4.994 1.00 98.38 217 ILE A O 1
ATOM 1748 N N . PHE A 1 218 ? -2.342 -1.899 2.804 1.00 98.44 218 PHE A N 1
ATOM 1749 C CA . PHE A 1 218 ? -1.533 -3.006 2.306 1.00 98.44 218 PHE A CA 1
ATOM 1750 C C . PHE A 1 218 ? -0.035 -2.806 2.563 1.00 98.44 218 PHE A C 1
ATOM 1752 O O . PHE A 1 218 ? 0.615 -3.679 3.132 1.00 98.44 218 PHE A O 1
ATOM 1759 N N . LEU A 1 219 ? 0.510 -1.638 2.201 1.00 97.25 219 LEU A N 1
ATOM 1760 C CA . LEU A 1 219 ? 1.899 -1.264 2.496 1.00 97.25 219 LEU A CA 1
ATOM 1761 C C . LEU A 1 219 ? 1.956 0.006 3.328 1.00 97.25 219 LEU A C 1
ATOM 1763 O O . LEU A 1 219 ? 1.150 0.923 3.162 1.00 97.25 219 LEU A O 1
ATOM 1767 N N . ARG A 1 220 ? 2.938 0.049 4.223 1.00 94.31 220 ARG A N 1
ATOM 1768 C CA . ARG A 1 220 ? 3.197 1.156 5.139 1.00 94.31 220 ARG A CA 1
ATOM 1769 C C . ARG A 1 220 ? 4.661 1.572 4.988 1.00 94.31 220 ARG A C 1
ATOM 1771 O O . ARG A 1 220 ? 5.500 0.684 4.832 1.00 94.31 220 ARG A O 1
ATOM 1778 N N . PRO A 1 221 ? 4.967 2.877 5.016 1.00 90.44 221 PRO A N 1
ATOM 1779 C CA . PRO A 1 221 ? 6.343 3.342 5.002 1.00 90.44 221 PRO A CA 1
ATOM 1780 C C . PRO A 1 221 ? 7.046 2.929 6.297 1.00 90.44 221 PRO A C 1
ATOM 1782 O O . PRO A 1 221 ? 6.405 2.758 7.338 1.00 90.44 221 PRO A O 1
ATOM 1785 N N . ASP A 1 222 ? 8.368 2.794 6.233 1.00 82.06 222 ASP A N 1
ATOM 1786 C CA . ASP A 1 222 ? 9.181 2.621 7.434 1.00 82.06 222 ASP A CA 1
ATOM 1787 C C . ASP A 1 222 ? 9.028 3.844 8.353 1.00 82.06 222 ASP A C 1
ATOM 1789 O O . ASP A 1 222 ? 8.892 4.987 7.893 1.00 82.06 222 ASP A O 1
ATOM 1793 N N . ILE A 1 223 ? 9.080 3.607 9.664 1.00 73.19 223 ILE A N 1
ATOM 1794 C CA . ILE A 1 223 ? 8.969 4.655 10.675 1.00 73.19 223 ILE A CA 1
ATOM 1795 C C . ILE A 1 223 ? 10.028 5.758 10.471 1.00 73.19 223 ILE A C 1
ATOM 1797 O O . ILE A 1 223 ? 9.747 6.939 10.694 1.00 73.19 223 ILE A O 1
ATOM 1801 N N . ILE A 1 224 ? 11.208 5.415 9.942 1.00 70.69 224 ILE A N 1
ATOM 1802 C CA . ILE A 1 224 ? 12.278 6.364 9.612 1.00 70.69 224 ILE A CA 1
ATOM 1803 C C . ILE A 1 224 ? 11.793 7.426 8.615 1.00 70.69 224 ILE A C 1
ATOM 1805 O O . ILE A 1 224 ? 12.074 8.609 8.814 1.00 70.69 224 ILE A O 1
ATOM 1809 N N . VAL A 1 225 ? 11.014 7.050 7.596 1.00 73.31 225 VAL A N 1
ATOM 1810 C CA . VAL A 1 225 ? 10.474 8.004 6.609 1.00 73.31 225 VAL A CA 1
ATOM 1811 C C . VAL A 1 225 ? 9.526 8.989 7.286 1.00 73.31 225 VAL A C 1
ATOM 1813 O O . VAL A 1 225 ? 9.612 10.204 7.093 1.00 73.31 225 VAL A O 1
ATOM 1816 N N . THR A 1 226 ? 8.642 8.471 8.134 1.00 71.00 226 THR A N 1
ATOM 1817 C CA . THR A 1 226 ? 7.668 9.295 8.851 1.00 71.00 226 THR A CA 1
ATOM 1818 C C . THR A 1 226 ? 8.342 10.250 9.844 1.00 71.00 226 THR A C 1
ATOM 1820 O O . THR A 1 226 ? 8.053 11.444 9.838 1.00 71.00 226 THR A O 1
ATOM 1823 N N . GLN A 1 227 ? 9.312 9.781 10.632 1.00 72.19 227 GLN A N 1
ATOM 1824 C CA . GLN A 1 227 ? 9.905 10.562 11.721 1.00 72.19 227 GLN A CA 1
ATOM 1825 C C . GLN A 1 227 ? 11.092 11.426 11.283 1.00 72.19 227 GLN A C 1
ATOM 1827 O O . GLN A 1 227 ? 11.169 12.608 11.620 1.00 72.19 227 GLN A O 1
ATOM 1832 N N . LYS A 1 228 ? 12.042 10.850 10.539 1.00 69.44 228 LYS A N 1
ATOM 1833 C CA . LYS A 1 228 ? 13.296 11.522 10.179 1.00 69.44 228 LYS A CA 1
ATOM 1834 C C . LYS A 1 228 ? 13.124 12.410 8.951 1.00 69.44 228 LYS A C 1
ATOM 1836 O O . LYS A 1 228 ? 13.731 13.477 8.893 1.00 69.44 228 LYS A O 1
ATOM 1841 N N . HIS A 1 229 ? 12.308 11.997 7.979 1.00 71.62 229 HIS A N 1
ATOM 1842 C CA . HIS A 1 229 ? 12.148 12.725 6.707 1.00 71.62 229 HIS A CA 1
ATOM 1843 C C . HIS A 1 229 ? 10.931 13.643 6.704 1.00 71.62 229 HIS A C 1
ATOM 1845 O O . HIS A 1 229 ? 10.627 14.252 5.680 1.00 71.62 229 HIS A O 1
ATOM 1851 N N . LYS A 1 230 ? 10.250 13.774 7.854 1.00 74.88 230 LYS A N 1
ATOM 1852 C CA . LYS A 1 230 ? 9.059 14.619 8.026 1.00 74.88 230 LYS A CA 1
ATOM 1853 C C . LYS A 1 230 ? 8.013 14.338 6.943 1.00 74.88 230 LYS A C 1
ATOM 1855 O O . LYS A 1 230 ? 7.450 15.262 6.360 1.00 74.88 230 LYS A O 1
ATOM 1860 N N . GLY A 1 231 ? 7.846 13.055 6.624 1.00 74.44 231 GLY A N 1
ATOM 1861 C CA . GLY A 1 231 ? 6.901 12.592 5.619 1.00 74.44 231 GLY A CA 1
ATOM 1862 C C . GLY A 1 231 ? 7.290 12.778 4.166 1.00 74.44 231 GLY A C 1
ATOM 1863 O O . GLY A 1 231 ? 6.436 12.577 3.310 1.00 74.44 231 GLY A O 1
ATOM 1864 N N . ASN A 1 232 ? 8.527 13.162 3.864 1.00 81.81 232 ASN A N 1
ATOM 1865 C CA . ASN A 1 232 ? 8.995 13.186 2.489 1.00 81.81 232 ASN A CA 1
ATOM 1866 C C . ASN A 1 232 ? 9.461 11.776 2.081 1.00 81.81 232 ASN A C 1
ATOM 1868 O O . ASN A 1 232 ? 10.452 11.277 2.610 1.00 81.81 232 ASN A O 1
ATOM 1872 N N . GLY A 1 233 ? 8.709 11.120 1.196 1.00 87.69 233 GLY A N 1
ATOM 1873 C CA . GLY A 1 233 ? 9.016 9.788 0.662 1.00 87.69 233 GLY A CA 1
ATOM 1874 C C . GLY A 1 233 ? 7.982 8.723 1.042 1.00 87.69 233 GLY A C 1
ATOM 1875 O O . GLY A 1 233 ? 6.805 9.017 1.272 1.00 87.69 233 GLY A O 1
ATOM 1876 N N . GLY A 1 234 ? 8.423 7.469 1.114 1.00 91.62 234 GLY A N 1
ATOM 1877 C CA . GLY A 1 234 ? 7.606 6.318 1.498 1.00 91.62 234 GLY A CA 1
ATOM 1878 C C . GLY A 1 234 ? 7.383 5.342 0.351 1.00 91.62 234 GLY A C 1
ATOM 1879 O O . GLY A 1 234 ? 8.225 5.188 -0.530 1.00 91.62 234 GLY A O 1
ATOM 1880 N N . ILE A 1 235 ? 6.237 4.665 0.377 1.00 95.19 235 ILE A N 1
ATOM 1881 C CA . ILE A 1 235 ? 5.903 3.605 -0.575 1.00 95.19 235 ILE A CA 1
ATOM 1882 C C . ILE A 1 235 ? 5.231 4.228 -1.800 1.00 95.19 235 ILE A C 1
ATOM 1884 O O . ILE A 1 235 ? 4.023 4.474 -1.814 1.00 95.19 235 ILE A O 1
ATOM 1888 N N . PHE A 1 236 ? 6.040 4.519 -2.812 1.00 96.88 236 PHE A N 1
ATOM 1889 C CA . PHE A 1 236 ? 5.628 5.127 -4.071 1.00 96.88 236 PHE A CA 1
ATOM 1890 C C . PHE A 1 236 ? 4.973 4.112 -5.015 1.00 96.88 236 PHE A C 1
ATOM 1892 O O . PHE A 1 236 ? 4.678 2.977 -4.641 1.00 96.88 236 PHE A O 1
ATOM 1899 N N . SER A 1 237 ? 4.665 4.553 -6.234 1.00 98.56 237 SER A N 1
ATOM 1900 C CA . SER A 1 237 ? 3.813 3.835 -7.171 1.00 98.56 237 SER A CA 1
ATOM 1901 C C . SER A 1 237 ? 4.464 2.571 -7.708 1.00 98.56 237 SER A C 1
ATOM 1903 O O . SER A 1 237 ? 5.659 2.317 -7.547 1.00 98.56 237 SER A O 1
ATOM 1905 N N . GLY A 1 238 ? 3.635 1.734 -8.325 1.00 98.62 238 GLY A N 1
ATOM 1906 C CA . GLY A 1 238 ? 4.079 0.440 -8.799 1.00 98.62 238 GLY A CA 1
ATOM 1907 C C . GLY A 1 238 ? 2.973 -0.431 -9.376 1.00 98.62 238 GLY A C 1
ATOM 1908 O O . GLY A 1 238 ? 1.813 -0.028 -9.503 1.00 98.62 238 GLY A O 1
ATOM 1909 N N . SER A 1 239 ? 3.345 -1.653 -9.732 1.00 98.69 239 SER A N 1
ATOM 1910 C CA . SER A 1 239 ? 2.521 -2.607 -10.476 1.00 98.69 239 SER A CA 1
ATOM 1911 C C . SER A 1 239 ? 2.448 -3.961 -9.777 1.00 98.69 239 SER A C 1
ATOM 1913 O O . SER A 1 239 ? 3.067 -4.182 -8.737 1.00 98.69 239 SER A O 1
ATOM 1915 N N . ALA A 1 240 ? 1.655 -4.870 -10.336 1.00 98.44 240 ALA A N 1
ATOM 1916 C CA . ALA A 1 240 ? 1.553 -6.237 -9.860 1.00 98.44 240 ALA A CA 1
ATOM 1917 C C . ALA A 1 240 ? 1.523 -7.213 -11.037 1.00 98.44 240 ALA A C 1
ATOM 1919 O O . ALA A 1 240 ? 0.957 -6.913 -12.087 1.00 98.44 240 ALA A O 1
ATOM 1920 N N . ILE A 1 241 ? 2.097 -8.395 -10.831 1.00 98.06 241 ILE A N 1
ATOM 1921 C CA . ILE A 1 241 ? 2.011 -9.543 -11.736 1.00 98.06 241 ILE A CA 1
ATOM 1922 C C . ILE A 1 241 ? 1.443 -10.750 -10.976 1.00 98.06 241 ILE A C 1
ATOM 1924 O O . ILE A 1 241 ? 1.648 -10.861 -9.763 1.00 98.06 241 ILE A O 1
ATOM 1928 N N . PRO A 1 242 ? 0.740 -11.675 -11.648 1.00 97.31 242 PRO A N 1
ATOM 1929 C CA . PRO A 1 242 ? 0.290 -12.903 -11.007 1.00 97.31 242 PRO A CA 1
ATOM 1930 C C . PRO A 1 242 ? 1.479 -13.805 -10.655 1.00 97.31 242 PRO A C 1
ATOM 1932 O O . PRO A 1 242 ? 2.428 -13.941 -11.428 1.00 97.31 242 PRO A O 1
ATOM 1935 N N . LEU A 1 243 ? 1.405 -14.470 -9.502 1.00 97.25 243 LEU A N 1
ATOM 1936 C CA . LEU A 1 243 ? 2.288 -15.594 -9.194 1.00 97.25 243 LEU A CA 1
ATOM 1937 C C . LEU A 1 243 ? 1.943 -16.809 -10.076 1.00 97.25 243 LEU A C 1
ATOM 1939 O O . LEU A 1 243 ? 0.814 -16.908 -10.575 1.00 97.25 243 LEU A O 1
ATOM 1943 N N . PRO A 1 244 ? 2.873 -17.773 -10.247 1.00 93.31 244 PRO A N 1
ATOM 1944 C CA . PRO A 1 244 ? 2.598 -19.013 -10.968 1.00 93.31 244 PRO A CA 1
ATOM 1945 C C . PRO A 1 244 ? 1.301 -19.681 -10.501 1.00 93.31 244 PRO A C 1
ATOM 1947 O O . PRO A 1 244 ? 1.009 -19.724 -9.307 1.00 93.31 244 PRO A O 1
ATOM 1950 N N . ASN A 1 245 ? 0.518 -20.195 -11.452 1.00 91.31 245 ASN A N 1
ATOM 1951 C CA . ASN A 1 245 ? -0.790 -20.814 -11.204 1.00 91.31 245 ASN A CA 1
ATOM 1952 C C . ASN A 1 245 ? -1.815 -19.901 -10.499 1.00 91.31 245 ASN A C 1
ATOM 1954 O O . ASN A 1 245 ? -2.767 -20.405 -9.911 1.00 91.31 245 ASN A O 1
ATOM 1958 N N . ASN A 1 246 ? -1.638 -18.575 -10.559 1.00 91.00 246 ASN A N 1
ATOM 1959 C CA . ASN A 1 246 ? -2.528 -17.585 -9.944 1.00 91.00 246 ASN A CA 1
ATOM 1960 C C . ASN A 1 246 ? -2.691 -17.750 -8.419 1.00 91.00 246 ASN A C 1
ATOM 1962 O O . ASN A 1 246 ? -3.719 -17.383 -7.860 1.00 91.00 246 ASN A O 1
ATOM 1966 N N . GLN A 1 247 ? -1.679 -18.300 -7.738 1.00 95.81 247 GLN A N 1
ATOM 1967 C CA . GLN A 1 247 ? -1.704 -18.554 -6.288 1.00 95.81 247 GLN A CA 1
ATOM 1968 C C . GLN A 1 247 ? -1.513 -17.295 -5.421 1.00 95.81 247 GLN A C 1
ATOM 1970 O O . GLN A 1 247 ? -1.312 -17.393 -4.214 1.00 95.81 247 GLN A O 1
ATOM 1975 N N . GLY A 1 248 ? -1.482 -16.119 -6.043 1.00 97.88 248 GLY A N 1
ATOM 1976 C CA . GLY A 1 248 ? -1.218 -14.845 -5.395 1.00 97.88 248 GLY A CA 1
ATOM 1977 C C . GLY A 1 248 ? -0.718 -13.802 -6.387 1.00 97.88 248 GLY A C 1
ATOM 1978 O O . GLY A 1 248 ? -0.703 -14.027 -7.600 1.00 97.88 248 GLY A O 1
ATOM 1979 N N . LEU A 1 249 ? -0.270 -12.667 -5.861 1.00 98.44 249 LEU A N 1
ATOM 1980 C CA . LEU A 1 249 ? 0.283 -11.558 -6.632 1.00 98.44 249 LEU A CA 1
ATOM 1981 C C . LEU A 1 249 ? 1.703 -11.257 -6.159 1.00 98.44 249 LEU A C 1
ATOM 1983 O O . LEU A 1 249 ? 1.996 -11.315 -4.965 1.00 98.44 249 LEU A O 1
ATOM 1987 N N . ARG A 1 250 ? 2.573 -10.886 -7.094 1.00 98.50 250 ARG A N 1
ATOM 1988 C CA . ARG A 1 250 ? 3.835 -10.206 -6.813 1.00 98.50 250 ARG A CA 1
ATOM 1989 C C . ARG A 1 250 ? 3.659 -8.739 -7.150 1.00 98.50 250 ARG A C 1
ATOM 1991 O O . ARG A 1 250 ? 3.342 -8.409 -8.286 1.00 98.50 250 ARG A O 1
ATOM 1998 N N . LEU A 1 251 ? 3.874 -7.878 -6.170 1.00 98.69 251 LEU A N 1
ATOM 1999 C CA . LEU A 1 251 ? 3.819 -6.438 -6.330 1.00 98.69 251 LEU A CA 1
ATOM 2000 C C . LEU A 1 251 ? 5.240 -5.896 -6.442 1.00 98.69 251 LEU A C 1
ATOM 2002 O O . LEU A 1 251 ? 6.171 -6.417 -5.821 1.00 98.69 251 LEU A O 1
ATOM 2006 N N . PHE A 1 252 ? 5.388 -4.854 -7.244 1.00 98.75 252 PHE A N 1
ATOM 2007 C CA . PHE A 1 252 ? 6.605 -4.076 -7.397 1.00 98.75 252 PHE A CA 1
ATOM 2008 C C . PHE A 1 252 ? 6.272 -2.634 -7.084 1.00 98.75 252 PHE A C 1
ATOM 2010 O O . PHE A 1 252 ? 5.236 -2.155 -7.534 1.00 98.75 252 PHE A O 1
ATOM 2017 N N . TYR A 1 253 ? 7.131 -1.947 -6.348 1.00 98.56 253 TYR A N 1
ATOM 2018 C CA . TYR A 1 253 ? 6.907 -0.556 -5.977 1.00 98.56 253 TYR A CA 1
ATOM 2019 C C . TYR A 1 253 ? 8.230 0.172 -5.790 1.00 98.56 253 TYR A C 1
ATOM 2021 O O . TYR A 1 253 ? 9.275 -0.456 -5.596 1.00 98.56 253 TYR A O 1
ATOM 2029 N N . THR A 1 254 ? 8.176 1.496 -5.840 1.00 97.75 254 THR A N 1
ATOM 2030 C CA . THR A 1 254 ? 9.317 2.335 -5.488 1.00 97.75 254 THR A CA 1
ATOM 2031 C C . THR A 1 254 ? 9.303 2.662 -4.001 1.00 97.75 254 THR A C 1
ATOM 2033 O O . THR A 1 254 ? 8.291 3.090 -3.462 1.00 97.75 254 THR A O 1
ATOM 2036 N N . ASP A 1 255 ? 10.428 2.479 -3.329 1.00 93.94 255 ASP A N 1
ATOM 2037 C CA . ASP A 1 255 ? 10.664 2.951 -1.967 1.00 93.94 255 ASP A CA 1
ATOM 2038 C C . ASP A 1 255 ? 11.534 4.211 -2.047 1.00 93.94 255 ASP A C 1
ATOM 2040 O O . ASP A 1 255 ? 12.705 4.129 -2.434 1.00 93.94 255 ASP A O 1
ATOM 2044 N N . ASP A 1 256 ? 10.945 5.376 -1.766 1.00 90.31 256 ASP A N 1
ATOM 2045 C CA . ASP A 1 256 ? 11.657 6.658 -1.738 1.00 90.31 256 ASP A CA 1
ATOM 2046 C C . ASP A 1 256 ? 12.092 6.971 -0.305 1.00 90.31 256 ASP A C 1
ATOM 2048 O O . ASP A 1 256 ? 11.275 7.284 0.569 1.00 90.31 256 ASP A O 1
ATOM 2052 N N . ILE A 1 257 ? 13.404 6.893 -0.077 1.00 79.00 257 ILE A N 1
ATOM 2053 C CA . ILE A 1 257 ? 14.034 7.249 1.191 1.00 79.00 257 ILE A CA 1
ATOM 2054 C C . ILE A 1 257 ? 14.780 8.565 0.970 1.00 79.00 257 ILE A C 1
ATOM 2056 O O . ILE A 1 257 ? 15.957 8.592 0.595 1.00 79.00 257 ILE A O 1
ATOM 2060 N N . SER A 1 258 ? 14.070 9.670 1.186 1.00 65.56 258 SER A N 1
ATOM 2061 C CA . SER A 1 258 ? 14.488 11.000 0.741 1.00 65.56 258 SER A CA 1
ATOM 2062 C C . SER A 1 258 ? 15.656 11.629 1.529 1.00 65.56 258 SER A C 1
ATOM 2064 O O . SER A 1 258 ? 15.913 12.816 1.351 1.00 65.56 258 SER A O 1
ATOM 2066 N N . ASP A 1 259 ? 16.326 10.922 2.452 1.00 60.72 259 ASP A N 1
ATOM 2067 C CA . ASP A 1 259 ? 17.472 11.457 3.218 1.00 60.72 259 ASP A CA 1
ATOM 2068 C C . ASP A 1 259 ? 18.846 11.103 2.667 1.00 60.72 259 ASP A C 1
ATOM 2070 O O . ASP A 1 259 ? 19.862 11.557 3.207 1.00 60.72 259 ASP A O 1
ATOM 2074 N N . LYS A 1 260 ? 18.906 10.291 1.615 1.00 58.88 260 LYS A N 1
ATOM 2075 C CA . LYS A 1 260 ? 20.155 10.100 0.895 1.00 58.88 260 LYS A CA 1
ATOM 2076 C C . LYS A 1 260 ? 20.310 11.287 -0.036 1.00 58.88 260 LYS A C 1
ATOM 2078 O O . LYS A 1 260 ? 19.446 11.537 -0.864 1.00 58.88 260 LYS A O 1
ATOM 2083 N N . GLU A 1 261 ? 21.399 12.024 0.148 1.00 60.34 261 GLU A N 1
ATOM 2084 C CA . GLU A 1 261 ? 21.929 12.935 -0.858 1.00 60.34 261 GLU A CA 1
ATOM 2085 C C . GLU A 1 261 ? 23.065 12.198 -1.581 1.00 60.34 261 GLU A C 1
ATOM 2087 O O . GLU A 1 261 ? 24.060 11.841 -0.937 1.00 60.34 261 GLU A O 1
ATOM 2092 N N . PRO A 1 262 ? 22.928 11.915 -2.888 1.00 67.75 262 PRO A N 1
ATOM 2093 C CA . PRO A 1 262 ? 21.787 12.244 -3.753 1.00 67.75 262 PRO A CA 1
ATOM 2094 C C . PRO A 1 262 ? 20.549 11.369 -3.483 1.00 67.75 262 PRO A C 1
ATOM 2096 O O . PRO A 1 262 ? 20.697 10.227 -3.027 1.00 67.75 262 PRO A O 1
ATOM 2099 N N . LYS A 1 263 ? 19.356 11.908 -3.809 1.00 76.12 263 LYS A N 1
ATOM 2100 C CA . LYS A 1 263 ? 18.043 11.231 -3.726 1.00 76.12 263 LYS A CA 1
ATOM 2101 C C . LYS A 1 263 ? 18.152 9.776 -4.174 1.00 76.12 263 LYS A C 1
ATOM 2103 O O . LYS A 1 263 ? 18.746 9.499 -5.220 1.00 76.12 263 LYS A O 1
ATOM 2108 N N . LYS A 1 264 ? 17.560 8.854 -3.407 1.00 82.88 264 LYS A N 1
ATOM 2109 C CA . LYS A 1 264 ? 17.638 7.425 -3.705 1.00 82.88 264 LYS A CA 1
ATOM 2110 C C . LYS A 1 264 ? 16.284 6.726 -3.639 1.00 82.88 264 LYS A C 1
ATOM 2112 O O . LYS A 1 264 ? 15.772 6.439 -2.561 1.00 82.88 264 LYS A O 1
ATOM 2117 N N . GLU A 1 265 ? 15.786 6.386 -4.820 1.00 92.38 265 GLU A N 1
ATOM 2118 C CA . GLU A 1 265 ? 14.603 5.558 -5.039 1.00 92.38 265 GLU A CA 1
ATOM 2119 C C . GLU A 1 265 ? 15.037 4.100 -5.299 1.00 92.38 265 GLU A C 1
ATOM 2121 O O . GLU A 1 265 ? 15.900 3.833 -6.140 1.00 92.38 265 GLU A O 1
ATOM 2126 N N . TYR A 1 266 ? 14.479 3.144 -4.553 1.00 93.56 266 TYR A N 1
ATOM 2127 C CA . TYR A 1 266 ? 14.748 1.708 -4.715 1.00 93.56 266 TYR A CA 1
ATOM 2128 C C . TYR A 1 266 ? 13.536 1.023 -5.318 1.00 93.56 266 TYR A C 1
ATOM 2130 O O . TYR A 1 266 ? 12.420 1.280 -4.880 1.00 93.56 266 TYR A O 1
ATOM 2138 N N . GLN A 1 267 ? 13.737 0.068 -6.224 1.00 97.44 267 GLN A N 1
ATOM 2139 C CA . GLN A 1 267 ? 12.622 -0.777 -6.654 1.00 97.44 267 GLN A CA 1
ATOM 2140 C C . GLN A 1 267 ? 12.585 -2.004 -5.762 1.00 97.44 267 GLN A C 1
ATOM 2142 O O . GLN A 1 267 ? 13.585 -2.721 -5.635 1.00 97.44 267 GLN A O 1
ATOM 2147 N N . ARG A 1 268 ? 11.438 -2.228 -5.131 1.00 97.75 268 ARG A N 1
ATOM 2148 C CA . ARG A 1 268 ? 11.207 -3.330 -4.204 1.00 97.75 268 ARG A CA 1
ATOM 2149 C C . ARG A 1 268 ? 10.119 -4.251 -4.722 1.00 97.75 268 ARG A C 1
ATOM 2151 O O . ARG A 1 268 ? 9.300 -3.863 -5.553 1.00 97.75 268 ARG A O 1
ATOM 2158 N N . SER A 1 269 ? 10.127 -5.484 -4.231 1.00 98.25 269 SER A N 1
ATOM 2159 C CA . SER A 1 269 ? 9.096 -6.474 -4.508 1.00 98.25 269 SER A CA 1
ATOM 2160 C C . SER A 1 269 ? 8.608 -7.127 -3.225 1.00 98.25 269 SER A C 1
ATOM 2162 O O . SER A 1 269 ? 9.383 -7.366 -2.303 1.00 98.25 269 SER A O 1
ATOM 2164 N N . VAL A 1 270 ? 7.318 -7.436 -3.180 1.00 98.19 270 VAL A N 1
ATOM 2165 C CA . VAL A 1 270 ? 6.691 -8.227 -2.120 1.00 98.19 270 VAL A CA 1
ATOM 2166 C C . VAL A 1 270 ? 5.597 -9.090 -2.735 1.00 98.19 270 VAL A C 1
ATOM 2168 O O . VAL A 1 270 ? 5.086 -8.773 -3.810 1.00 98.19 270 VAL A O 1
ATOM 2171 N N . ILE A 1 271 ? 5.231 -10.184 -2.079 1.00 98.38 271 ILE A N 1
ATOM 2172 C CA . ILE A 1 271 ? 4.140 -11.045 -2.537 1.00 98.38 271 ILE A CA 1
ATOM 2173 C C . ILE A 1 271 ? 2.947 -10.973 -1.592 1.00 98.38 271 ILE A C 1
ATOM 2175 O O . ILE A 1 271 ? 3.091 -10.656 -0.417 1.00 98.38 271 ILE A O 1
ATOM 2179 N N . THR A 1 272 ? 1.771 -11.318 -2.095 1.00 98.25 272 THR A N 1
ATOM 2180 C CA . THR A 1 272 ? 0.593 -11.663 -1.295 1.00 98.25 272 THR A CA 1
ATOM 2181 C C . THR A 1 272 ? 0.015 -12.967 -1.826 1.00 98.25 272 THR A C 1
ATOM 2183 O O . THR A 1 272 ? -0.020 -13.179 -3.039 1.00 98.25 272 THR A O 1
ATOM 2186 N N . LEU A 1 273 ? -0.397 -13.855 -0.922 1.00 97.62 273 LEU A N 1
ATOM 2187 C CA . LEU A 1 273 ? -0.988 -15.154 -1.265 1.00 97.62 273 LEU A CA 1
ATOM 2188 C C . LEU A 1 273 ? -2.517 -15.132 -1.169 1.00 97.62 273 LEU A C 1
ATOM 2190 O O . LEU A 1 273 ? -3.196 -15.854 -1.889 1.00 97.62 273 LEU A O 1
ATOM 2194 N N . ASP A 1 274 ? -3.057 -14.288 -0.290 1.00 96.00 274 ASP A N 1
ATOM 2195 C CA . ASP A 1 274 ? -4.493 -14.135 -0.050 1.00 96.00 274 ASP A CA 1
ATOM 2196 C C . ASP A 1 274 ? -5.088 -12.900 -0.744 1.00 96.00 274 ASP A C 1
ATOM 2198 O O . ASP A 1 274 ? -6.306 -12.754 -0.823 1.00 96.00 274 ASP A O 1
ATOM 2202 N N . GLY A 1 275 ? -4.236 -12.011 -1.260 1.00 96.62 275 GLY A N 1
ATOM 2203 C CA . GLY A 1 275 ? -4.646 -10.732 -1.820 1.00 96.62 275 GLY A CA 1
ATOM 2204 C C . GLY A 1 275 ? -5.108 -9.725 -0.767 1.00 96.62 275 GLY A C 1
ATOM 2205 O O . GLY A 1 275 ? -5.681 -8.715 -1.158 1.00 96.62 275 GLY A O 1
ATOM 2206 N N . ILE A 1 276 ? -4.895 -9.982 0.527 1.00 97.44 276 ILE A N 1
ATOM 2207 C CA . ILE A 1 276 ? -5.315 -9.131 1.651 1.00 97.44 276 ILE A CA 1
ATOM 2208 C C . ILE A 1 276 ? -4.094 -8.460 2.279 1.00 97.44 276 ILE A C 1
ATOM 2210 O O . ILE A 1 276 ? -4.105 -7.248 2.475 1.00 97.44 276 ILE A O 1
ATOM 2214 N N .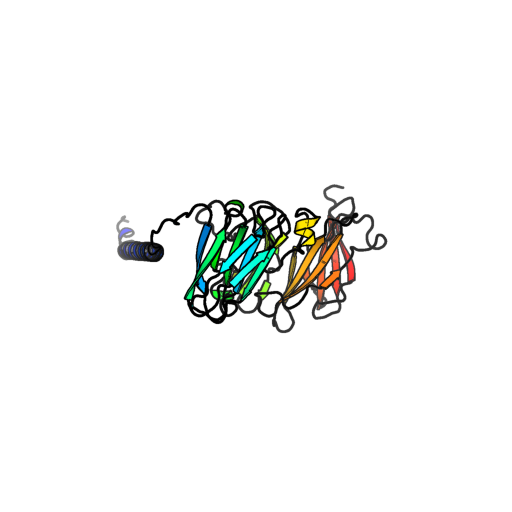 MET A 1 277 ? -3.047 -9.234 2.587 1.00 97.19 277 MET A N 1
ATOM 2215 C CA . MET A 1 277 ? -1.827 -8.740 3.233 1.00 97.19 277 MET A CA 1
ATOM 2216 C C . MET A 1 277 ? -0.558 -9.225 2.531 1.00 97.19 277 MET A C 1
ATOM 2218 O O . MET A 1 277 ? -0.566 -10.283 1.891 1.00 97.19 277 MET A O 1
ATOM 2222 N N . PRO A 1 278 ? 0.561 -8.489 2.658 1.00 97.50 278 PRO A N 1
ATOM 2223 C CA . PRO A 1 278 ? 1.867 -8.995 2.267 1.00 97.50 278 PRO A CA 1
ATOM 2224 C C . PRO A 1 278 ? 2.218 -10.297 3.002 1.00 97.50 278 PRO A C 1
ATOM 2226 O O . PRO A 1 278 ? 2.025 -10.419 4.212 1.00 97.50 278 PRO A O 1
ATOM 2229 N N . ALA A 1 279 ? 2.773 -11.262 2.276 1.00 96.62 279 ALA A N 1
ATOM 2230 C CA . ALA A 1 279 ? 3.305 -12.503 2.816 1.00 96.62 279 ALA A CA 1
ATOM 2231 C C . ALA A 1 279 ? 4.837 -12.407 2.890 1.00 96.62 279 ALA A C 1
ATOM 2233 O O . ALA A 1 279 ? 5.542 -12.760 1.946 1.00 96.62 279 ALA A O 1
ATOM 2234 N N . GLY A 1 280 ? 5.334 -11.921 4.029 1.00 93.00 280 GLY A N 1
ATOM 2235 C CA . GLY A 1 280 ? 6.761 -11.724 4.292 1.00 93.00 280 GLY A CA 1
ATOM 2236 C C . GLY A 1 280 ? 7.232 -10.282 4.098 1.00 93.00 280 GLY A C 1
ATOM 2237 O O . GLY A 1 280 ? 6.437 -9.369 3.874 1.00 93.00 280 GLY A O 1
ATOM 2238 N N . GLU A 1 281 ? 8.542 -10.084 4.227 1.00 91.44 281 GLU A N 1
ATOM 2239 C CA . GLU A 1 281 ? 9.181 -8.781 4.049 1.00 91.44 281 GLU A CA 1
ATOM 2240 C C . GLU A 1 281 ? 9.412 -8.460 2.568 1.00 91.44 281 GLU A C 1
ATOM 2242 O O . GLU A 1 281 ? 9.579 -9.344 1.728 1.00 91.44 281 GLU A O 1
ATOM 2247 N N . SER A 1 282 ? 9.439 -7.169 2.244 1.00 94.12 282 SER A N 1
ATOM 2248 C CA . SER A 1 282 ? 9.762 -6.689 0.901 1.00 94.12 282 SER A CA 1
ATOM 2249 C C . SER A 1 282 ? 11.267 -6.729 0.622 1.00 94.12 282 SER A C 1
ATOM 2251 O O . SER A 1 282 ? 12.066 -6.227 1.419 1.00 94.12 282 SER A O 1
ATOM 2253 N N . GLU A 1 283 ? 11.656 -7.179 -0.564 1.00 95.56 283 GLU A N 1
ATOM 2254 C CA . GLU A 1 283 ? 13.052 -7.264 -1.006 1.00 95.56 283 GLU A CA 1
ATOM 2255 C C . GLU A 1 283 ? 13.399 -6.141 -1.987 1.00 95.56 283 GLU A C 1
ATOM 2257 O O . GLU A 1 283 ? 12.548 -5.697 -2.754 1.00 95.56 283 GLU A O 1
ATOM 2262 N N . VAL A 1 284 ? 14.651 -5.674 -1.987 1.00 96.25 284 VAL A N 1
ATOM 2263 C CA . VAL A 1 284 ? 15.148 -4.726 -3.000 1.00 96.25 284 VAL A CA 1
ATOM 2264 C C . VAL A 1 284 ? 15.553 -5.504 -4.250 1.00 96.25 284 VAL A C 1
ATOM 2266 O O . VAL A 1 284 ? 16.454 -6.334 -4.187 1.00 96.25 284 VAL A O 1
ATOM 2269 N N . ILE A 1 285 ? 14.928 -5.201 -5.390 1.00 97.38 285 ILE A N 1
ATOM 2270 C CA . ILE A 1 285 ? 15.202 -5.865 -6.675 1.00 97.38 285 ILE A CA 1
ATOM 2271 C C . ILE A 1 285 ? 16.078 -5.024 -7.609 1.00 97.38 285 ILE A C 1
ATOM 2273 O O . ILE A 1 285 ? 16.843 -5.582 -8.390 1.00 97.38 285 ILE A O 1
ATOM 2277 N N . LEU A 1 286 ? 16.006 -3.692 -7.518 1.00 96.75 286 LEU A N 1
ATOM 2278 C CA . LEU A 1 286 ? 16.861 -2.769 -8.267 1.00 96.75 286 LEU A CA 1
ATOM 2279 C C . LEU A 1 286 ? 17.302 -1.637 -7.329 1.00 96.75 286 LEU A C 1
ATOM 2281 O O . LEU A 1 286 ? 16.510 -0.737 -7.036 1.00 96.75 286 LEU A O 1
ATOM 2285 N N . PRO A 1 287 ? 18.547 -1.678 -6.817 1.00 92.56 287 PRO A N 1
ATOM 2286 C CA . PRO A 1 287 ? 19.005 -0.733 -5.803 1.00 92.56 287 PRO A CA 1
ATOM 2287 C C . PRO A 1 287 ? 19.496 0.605 -6.364 1.00 92.56 287 PRO A C 1
ATOM 2289 O O . PRO A 1 287 ? 19.709 1.528 -5.580 1.00 92.56 287 PRO A O 1
ATOM 2292 N N . ASN A 1 288 ? 19.760 0.686 -7.673 1.00 91.62 288 ASN A N 1
ATOM 2293 C CA . ASN A 1 288 ? 20.298 1.869 -8.341 1.00 91.62 288 ASN A CA 1
ATOM 2294 C C . ASN A 1 288 ? 19.752 1.962 -9.784 1.00 91.62 288 ASN A C 1
ATOM 2296 O O . ASN A 1 288 ? 19.467 0.914 -10.379 1.00 91.62 288 ASN A O 1
ATOM 2300 N N . PRO A 1 289 ? 19.667 3.176 -10.359 1.00 92.88 289 PRO A N 1
ATOM 2301 C CA . PRO A 1 289 ? 19.442 3.363 -11.793 1.00 92.88 289 PRO A CA 1
ATOM 2302 C C . PRO A 1 289 ? 20.618 2.813 -12.631 1.00 92.88 289 PRO A C 1
ATOM 2304 O O . PRO A 1 289 ? 21.653 2.433 -12.065 1.00 92.88 289 PRO A O 1
ATOM 2307 N N . PRO A 1 290 ? 20.491 2.762 -13.973 1.00 95.25 290 PRO A N 1
ATOM 2308 C CA . PRO A 1 290 ? 21.598 2.424 -14.867 1.00 95.25 290 PRO A CA 1
ATOM 2309 C C . PRO A 1 290 ? 22.826 3.306 -14.615 1.00 95.25 290 PRO A C 1
ATOM 2311 O O . PRO A 1 290 ? 22.708 4.462 -14.204 1.00 95.25 290 PRO A O 1
ATOM 2314 N N . THR A 1 291 ? 24.017 2.760 -14.859 1.00 94.44 291 THR A N 1
ATOM 2315 C CA . THR A 1 291 ? 25.267 3.507 -14.668 1.00 94.44 291 THR A CA 1
ATOM 2316 C C . THR A 1 291 ? 25.415 4.621 -15.713 1.00 94.44 291 THR A C 1
ATOM 2318 O O . THR A 1 291 ? 24.812 4.534 -16.786 1.00 94.44 291 THR A O 1
ATOM 2321 N N . PRO A 1 292 ? 26.267 5.636 -15.469 1.00 93.19 292 PRO A N 1
ATOM 2322 C CA . PRO A 1 292 ? 26.535 6.685 -16.458 1.00 93.19 292 PRO A CA 1
ATOM 2323 C C . PRO A 1 292 ? 27.029 6.169 -17.820 1.00 93.19 292 PRO A C 1
ATOM 2325 O O . PRO A 1 292 ? 26.749 6.796 -18.838 1.00 93.19 292 PRO A O 1
ATOM 2328 N N . ASP A 1 293 ? 27.717 5.021 -17.848 1.00 94.88 293 ASP A N 1
ATOM 2329 C CA . ASP A 1 293 ? 28.166 4.369 -19.089 1.00 94.88 293 ASP A CA 1
ATOM 2330 C C . ASP A 1 293 ? 27.011 3.708 -19.862 1.00 94.88 293 ASP A C 1
ATOM 2332 O O . ASP A 1 293 ? 27.103 3.518 -21.073 1.00 94.88 293 ASP A O 1
ATOM 2336 N N . GLN A 1 294 ? 25.927 3.340 -19.171 1.00 94.88 294 GLN A N 1
ATOM 2337 C CA . GLN A 1 294 ? 24.722 2.774 -19.781 1.00 94.88 294 GLN A CA 1
ATOM 2338 C C . GLN A 1 294 ? 23.770 3.872 -20.255 1.00 94.88 294 GLN A C 1
ATOM 2340 O O . GLN A 1 294 ? 23.247 3.795 -21.365 1.00 94.88 294 GLN A O 1
ATOM 2345 N N . VAL A 1 295 ? 23.533 4.879 -19.411 1.00 94.06 295 VAL A N 1
ATOM 2346 C CA . VAL A 1 295 ? 22.684 6.031 -19.722 1.00 94.06 295 VAL A CA 1
ATOM 2347 C C . VAL A 1 295 ? 23.287 7.279 -19.086 1.00 94.06 295 VAL A C 1
ATOM 2349 O O . VAL A 1 295 ? 23.339 7.419 -17.863 1.00 94.06 295 VAL A O 1
ATOM 2352 N N . ALA A 1 296 ? 23.744 8.205 -19.925 1.00 91.75 296 ALA A N 1
ATOM 2353 C CA . ALA A 1 296 ? 24.370 9.431 -19.455 1.00 91.75 296 ALA A CA 1
ATOM 2354 C C . ALA A 1 296 ? 23.353 10.363 -18.771 1.00 91.75 296 ALA A C 1
ATOM 2356 O O . ALA A 1 296 ? 22.214 10.493 -19.215 1.00 91.75 296 ALA A O 1
ATOM 2357 N N . ASN A 1 297 ? 23.816 11.084 -17.746 1.00 91.75 297 ASN A N 1
ATOM 2358 C CA . ASN A 1 297 ? 23.110 12.198 -17.098 1.00 91.75 297 ASN A CA 1
ATOM 2359 C C . ASN A 1 297 ? 21.772 11.860 -16.411 1.00 91.75 297 ASN A C 1
ATOM 2361 O O . ASN A 1 297 ? 20.974 12.769 -16.183 1.00 91.75 297 ASN A O 1
ATOM 2365 N N . LEU A 1 298 ? 21.517 10.599 -16.046 1.00 92.06 298 LEU A N 1
ATOM 2366 C CA . LEU A 1 298 ? 20.358 10.276 -15.207 1.00 92.06 298 LEU A CA 1
ATOM 2367 C C . LEU A 1 298 ? 20.429 10.998 -13.853 1.00 92.06 298 LEU A C 1
ATOM 2369 O O . LEU A 1 298 ? 21.479 11.035 -13.208 1.00 92.06 298 LEU A O 1
ATOM 2373 N N . THR A 1 299 ? 19.304 11.571 -13.428 1.00 87.38 299 THR A N 1
ATOM 2374 C CA . THR A 1 299 ? 19.129 12.134 -12.085 1.00 87.38 299 THR A CA 1
ATOM 2375 C C . THR A 1 299 ? 18.795 11.039 -11.069 1.00 87.38 299 THR A C 1
ATOM 2377 O O . THR A 1 299 ? 18.800 9.848 -11.375 1.00 87.38 299 THR A O 1
ATOM 2380 N N . GLY A 1 300 ? 18.499 11.440 -9.828 1.00 85.19 300 GLY A N 1
ATOM 2381 C CA . GLY A 1 300 ? 18.015 10.531 -8.784 1.00 85.19 300 GLY A CA 1
ATOM 2382 C C . GLY A 1 300 ? 16.572 10.048 -8.975 1.00 85.19 300 GLY A C 1
ATOM 2383 O O . GLY A 1 300 ? 16.093 9.282 -8.146 1.00 85.19 300 GLY A O 1
ATOM 2384 N N . ASP A 1 301 ? 15.872 10.496 -10.024 1.00 90.75 301 ASP A N 1
ATOM 2385 C CA . ASP A 1 301 ? 14.540 10.001 -10.371 1.00 90.75 301 ASP A CA 1
ATOM 2386 C C . ASP A 1 301 ? 14.656 8.624 -11.030 1.00 90.75 301 ASP A C 1
ATOM 2388 O O . ASP A 1 301 ? 15.275 8.475 -12.079 1.00 90.75 301 ASP A O 1
ATOM 2392 N N . PHE A 1 302 ? 14.076 7.610 -10.411 1.00 95.06 302 PHE A N 1
ATOM 2393 C CA . PHE A 1 302 ? 14.117 6.211 -10.795 1.00 95.06 302 PHE A CA 1
ATOM 2394 C C . PHE A 1 302 ? 12.950 5.495 -10.110 1.00 95.06 302 PHE A C 1
ATOM 2396 O O . PHE A 1 302 ? 13.092 4.987 -9.000 1.00 95.06 302 PHE A O 1
ATOM 2403 N N . ARG A 1 303 ? 11.770 5.479 -10.736 1.00 96.81 303 ARG A N 1
ATOM 2404 C CA . ARG A 1 303 ? 10.542 5.054 -10.045 1.00 96.81 303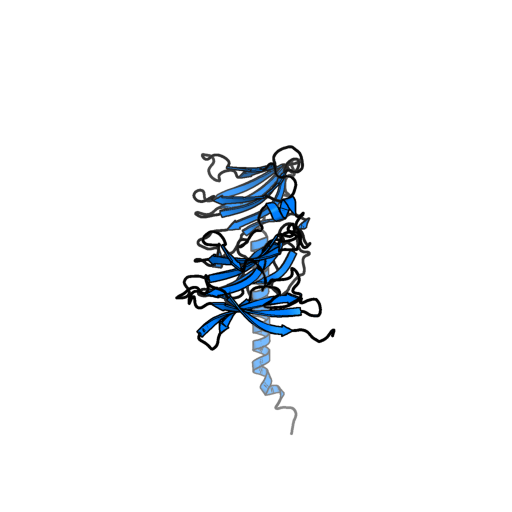 ARG A CA 1
ATOM 2405 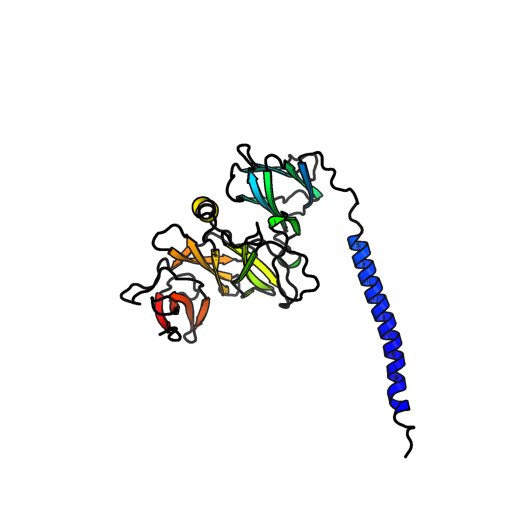C C . ARG A 1 303 ? 9.446 4.499 -10.943 1.00 96.81 303 ARG A C 1
ATOM 2407 O O . ARG A 1 303 ? 9.546 4.526 -12.169 1.00 96.81 303 ARG A O 1
ATOM 2414 N N . ASP A 1 304 ? 8.393 4.042 -10.278 1.00 98.25 304 ASP A N 1
ATOM 2415 C CA . ASP A 1 304 ? 7.113 3.593 -10.812 1.00 98.25 304 ASP A CA 1
ATOM 2416 C C . ASP A 1 304 ? 7.243 2.324 -11.675 1.00 98.25 304 ASP A C 1
ATOM 2418 O O . ASP A 1 304 ? 6.890 2.330 -12.858 1.00 98.25 304 ASP A O 1
ATOM 2422 N N . PRO A 1 305 ? 7.761 1.209 -11.108 1.00 98.50 305 PRO A N 1
ATOM 2423 C CA . PRO A 1 305 ? 7.997 -0.024 -11.845 1.00 98.50 305 PRO A CA 1
ATOM 2424 C C . PRO A 1 305 ? 6.688 -0.578 -12.398 1.00 98.50 305 PRO A C 1
ATOM 2426 O O . PRO A 1 305 ? 5.793 -0.972 -11.642 1.00 98.50 305 PRO A O 1
ATOM 2429 N N . ASN A 1 306 ? 6.603 -0.687 -13.721 1.00 98.50 306 ASN A N 1
ATOM 2430 C CA . ASN A 1 306 ? 5.498 -1.343 -14.408 1.00 98.50 306 ASN A CA 1
ATOM 2431 C C . ASN A 1 306 ? 5.983 -2.630 -15.079 1.00 98.50 306 ASN A C 1
ATOM 2433 O O . ASN A 1 306 ? 6.673 -2.582 -16.099 1.00 98.50 306 ASN A O 1
ATOM 2437 N N . ALA A 1 307 ? 5.652 -3.769 -14.467 1.00 98.44 307 ALA A N 1
ATOM 2438 C CA . ALA A 1 307 ? 6.051 -5.090 -14.920 1.00 98.44 307 ALA A CA 1
ATOM 2439 C C . ALA A 1 307 ? 4.975 -5.758 -15.789 1.00 98.44 307 ALA A C 1
ATOM 2441 O O . ALA A 1 307 ? 3.789 -5.739 -15.466 1.00 98.44 307 ALA A O 1
ATOM 2442 N N . PHE A 1 308 ? 5.399 -6.394 -16.879 1.00 97.88 308 PHE A N 1
ATOM 2443 C CA . PHE A 1 308 ? 4.520 -7.059 -17.842 1.00 97.88 308 PHE A CA 1
ATOM 2444 C C . PHE A 1 308 ? 5.248 -8.185 -18.584 1.00 97.88 308 PHE A C 1
ATOM 2446 O O . PHE A 1 308 ? 6.476 -8.233 -18.625 1.00 97.88 308 PHE A O 1
ATOM 2453 N N . MET A 1 309 ? 4.496 -9.111 -19.181 1.00 97.81 309 MET A N 1
ATOM 2454 C CA . MET A 1 309 ? 5.070 -10.175 -20.007 1.00 97.81 309 MET A CA 1
ATOM 2455 C C . MET A 1 309 ? 5.421 -9.632 -21.397 1.00 97.81 309 MET A C 1
ATOM 2457 O O . MET A 1 309 ? 4.558 -9.095 -22.093 1.00 97.81 309 MET A O 1
ATOM 2461 N N . GLY A 1 310 ? 6.680 -9.774 -21.805 1.00 97.50 310 GLY A N 1
ATOM 2462 C CA . GLY A 1 310 ? 7.146 -9.419 -23.140 1.00 97.50 310 GLY A CA 1
ATOM 2463 C C . GLY A 1 310 ? 6.717 -10.435 -24.208 1.00 97.50 310 GLY A C 1
ATOM 2464 O O . GLY A 1 310 ? 6.417 -11.589 -23.894 1.00 97.50 310 GLY A O 1
ATOM 2465 N N . PRO A 1 311 ? 6.731 -10.049 -25.497 1.00 96.56 311 PRO A N 1
ATOM 2466 C CA . PRO A 1 311 ? 6.401 -10.954 -26.604 1.00 96.56 311 PRO A CA 1
ATOM 2467 C C . PRO A 1 311 ? 7.418 -12.096 -26.780 1.00 96.56 311 PRO A C 1
ATOM 2469 O O . PRO A 1 311 ? 7.128 -13.079 -27.453 1.00 96.56 311 PRO A O 1
ATOM 2472 N N . ASP A 1 312 ? 8.599 -11.973 -26.174 1.00 96.94 312 ASP A N 1
ATOM 2473 C CA . ASP A 1 312 ? 9.648 -12.993 -26.110 1.00 96.94 312 ASP A CA 1
ATOM 2474 C C . ASP A 1 312 ? 9.446 -14.004 -24.966 1.00 96.94 312 ASP A C 1
ATOM 2476 O O . ASP A 1 312 ? 10.301 -14.860 -24.745 1.00 96.94 312 ASP A O 1
ATOM 2480 N N . GLY A 1 313 ? 8.332 -13.910 -24.232 1.00 97.31 313 GLY A N 1
ATOM 2481 C CA . GLY A 1 313 ? 8.016 -14.800 -23.116 1.00 97.31 313 GLY A CA 1
ATOM 2482 C C . GLY A 1 313 ? 8.815 -14.516 -21.843 1.00 97.31 313 GLY A C 1
ATOM 2483 O O . GLY A 1 313 ? 8.857 -15.368 -20.958 1.00 97.31 313 GLY A O 1
ATOM 2484 N N . LYS A 1 314 ? 9.452 -13.342 -21.739 1.00 98.31 314 LYS A N 1
ATOM 2485 C CA . LYS A 1 314 ? 10.194 -12.908 -20.548 1.00 98.31 314 LYS A CA 1
ATOM 2486 C C . LYS A 1 314 ? 9.472 -11.781 -19.829 1.00 98.31 314 LYS A C 1
ATOM 2488 O O . LYS A 1 314 ? 8.881 -10.909 -20.467 1.00 98.31 314 LYS A O 1
ATOM 2493 N N . TRP A 1 315 ? 9.588 -11.736 -18.505 1.00 98.56 315 TRP A N 1
ATOM 2494 C CA . TRP A 1 315 ? 9.118 -10.586 -17.738 1.00 98.56 315 TRP A CA 1
ATOM 2495 C C . TRP A 1 315 ? 9.952 -9.345 -18.067 1.00 98.56 315 TRP A C 1
ATOM 2497 O O . TRP A 1 315 ? 11.186 -9.381 -18.082 1.00 98.56 315 TRP A O 1
ATOM 2507 N N . LYS A 1 316 ? 9.250 -8.246 -18.339 1.00 98.69 316 LYS A N 1
ATOM 2508 C CA . LYS A 1 316 ? 9.775 -6.909 -18.616 1.00 98.69 316 LYS A CA 1
ATOM 2509 C C . LYS A 1 316 ? 9.306 -5.950 -17.536 1.00 98.69 316 LYS A C 1
ATOM 2511 O O . LYS A 1 316 ? 8.259 -6.170 -16.936 1.00 98.69 316 LYS A O 1
ATOM 2516 N N . MET A 1 317 ? 10.076 -4.896 -17.301 1.00 98.69 317 MET A N 1
ATOM 2517 C CA . MET A 1 317 ? 9.719 -3.818 -16.387 1.00 98.69 317 MET A CA 1
ATOM 2518 C C . MET A 1 317 ? 10.152 -2.494 -16.991 1.00 98.69 317 MET A C 1
ATOM 2520 O O . MET A 1 317 ? 11.287 -2.377 -17.448 1.00 98.69 317 MET A O 1
ATOM 2524 N N . ILE A 1 318 ? 9.255 -1.512 -16.992 1.00 98.50 318 ILE A N 1
ATOM 2525 C CA . ILE A 1 318 ? 9.599 -0.131 -17.334 1.00 98.50 318 ILE A CA 1
ATOM 2526 C C . ILE A 1 318 ? 9.647 0.738 -16.082 1.00 98.50 318 ILE A C 1
ATOM 2528 O O . ILE A 1 318 ? 8.868 0.522 -15.154 1.00 98.50 318 ILE A O 1
ATOM 2532 N N . LEU A 1 319 ? 10.565 1.702 -16.075 1.00 98.19 319 LEU A N 1
ATOM 2533 C CA . LEU A 1 319 ? 10.769 2.672 -15.000 1.00 98.19 319 LEU A CA 1
ATOM 2534 C C . LEU A 1 319 ? 10.921 4.073 -15.591 1.00 98.19 319 LEU A C 1
ATOM 2536 O O . LEU A 1 319 ? 11.577 4.247 -16.622 1.00 98.19 319 LEU A O 1
ATOM 2540 N N . GLY A 1 320 ? 10.326 5.062 -14.929 1.00 97.31 320 GLY A N 1
ATOM 2541 C CA . GLY A 1 320 ? 10.490 6.471 -15.263 1.00 97.31 320 GLY A CA 1
ATOM 2542 C C . GLY A 1 320 ? 11.768 7.040 -14.655 1.00 97.31 320 GLY A C 1
ATOM 2543 O O . GLY A 1 320 ? 12.098 6.760 -13.501 1.00 97.31 320 GLY A O 1
ATOM 2544 N N . SER A 1 321 ? 12.483 7.850 -15.430 1.00 95.62 321 SER A N 1
ATOM 2545 C CA . SER A 1 321 ? 13.655 8.601 -14.977 1.00 95.62 321 SER A CA 1
ATOM 2546 C C . SER A 1 321 ? 13.780 9.923 -15.748 1.00 95.62 321 SER A C 1
ATOM 2548 O O . SER A 1 321 ? 12.935 10.241 -16.586 1.00 95.62 321 SER A O 1
ATOM 2550 N N . TYR A 1 322 ? 14.811 10.714 -15.463 1.00 93.00 322 TYR A N 1
ATOM 2551 C CA . TYR A 1 322 ? 15.095 11.983 -16.131 1.00 93.00 322 TYR A CA 1
ATOM 2552 C C . TYR A 1 322 ? 16.592 12.088 -16.423 1.00 93.00 322 TYR A C 1
ATOM 2554 O O . TYR A 1 322 ? 17.409 11.842 -15.541 1.00 93.00 322 TYR A O 1
ATOM 2562 N N . ASN A 1 323 ? 16.968 12.449 -17.653 1.00 91.62 323 ASN A N 1
ATOM 2563 C CA . ASN A 1 323 ? 18.369 12.448 -18.110 1.00 91.62 323 ASN A CA 1
ATOM 2564 C C . ASN A 1 323 ? 19.013 13.850 -18.178 1.00 91.62 323 ASN A C 1
ATOM 2566 O O . ASN A 1 323 ? 19.960 14.083 -18.932 1.00 91.62 323 ASN A O 1
ATOM 2570 N N . GLY A 1 324 ? 18.454 14.826 -17.463 1.00 88.56 324 GLY A N 1
ATOM 2571 C CA . GLY A 1 324 ? 18.904 16.219 -17.520 1.00 88.56 324 GLY A CA 1
ATOM 2572 C C . GLY A 1 324 ? 18.280 17.040 -18.654 1.00 88.56 324 GLY A C 1
ATOM 2573 O O . GLY A 1 324 ? 18.246 18.264 -18.531 1.00 88.56 324 GLY A O 1
ATOM 2574 N N . LYS A 1 325 ? 17.757 16.397 -19.710 1.00 88.62 325 LYS A N 1
ATOM 2575 C CA . LYS A 1 325 ? 17.088 17.051 -20.851 1.00 88.62 325 LYS A CA 1
ATOM 2576 C C . LYS A 1 325 ? 15.591 16.754 -20.918 1.00 88.62 325 LYS A C 1
ATOM 2578 O O . LYS A 1 325 ? 14.806 17.650 -21.209 1.00 88.62 325 LYS A O 1
ATOM 2583 N N . GLY A 1 326 ? 15.210 15.511 -20.640 1.00 91.62 326 GLY A N 1
ATOM 2584 C CA . GLY A 1 326 ? 13.842 15.031 -20.769 1.00 91.62 326 GLY A CA 1
ATOM 2585 C C . GLY A 1 326 ? 13.574 13.801 -19.910 1.00 91.62 326 GLY A C 1
ATOM 2586 O O . GLY A 1 326 ? 14.485 13.188 -19.342 1.00 91.62 326 GLY A O 1
ATOM 2587 N N . GLY A 1 327 ? 12.291 13.461 -19.780 1.00 94.75 327 GLY A N 1
ATOM 2588 C CA . GLY A 1 327 ? 11.875 12.211 -19.151 1.00 94.75 327 GLY A CA 1
ATOM 2589 C C . GLY A 1 327 ? 12.282 11.021 -20.017 1.00 94.75 327 GLY A C 1
ATOM 2590 O O . GLY A 1 327 ? 12.176 11.082 -21.237 1.00 94.75 327 GLY A O 1
ATOM 2591 N N . VAL A 1 328 ? 12.733 9.933 -19.403 1.00 96.31 328 VAL A N 1
ATOM 2592 C CA . VAL A 1 328 ? 13.113 8.704 -20.110 1.00 96.31 328 VAL A CA 1
ATOM 2593 C C . VAL A 1 328 ? 12.380 7.496 -19.541 1.00 96.31 328 VAL A C 1
ATOM 2595 O O . VAL A 1 328 ? 12.082 7.440 -18.346 1.00 96.31 328 VAL A O 1
ATOM 2598 N N . LEU A 1 329 ? 12.118 6.513 -20.402 1.00 97.75 329 LEU A N 1
ATOM 2599 C CA . LEU A 1 329 ? 11.613 5.200 -20.012 1.00 97.75 329 LEU A CA 1
ATOM 2600 C C . LEU A 1 329 ? 12.728 4.165 -20.132 1.00 97.75 329 LEU A C 1
ATOM 2602 O O . LEU A 1 329 ? 13.211 3.861 -21.226 1.00 97.75 329 LEU A O 1
ATOM 2606 N N . LEU A 1 330 ? 13.118 3.614 -18.989 1.00 98.38 330 LEU A N 1
ATOM 2607 C CA . LEU A 1 330 ? 14.130 2.574 -18.872 1.00 98.38 330 LEU A CA 1
ATOM 2608 C C . LEU A 1 330 ? 13.455 1.206 -18.962 1.00 98.38 330 LEU A C 1
ATOM 2610 O O . LEU A 1 330 ? 12.497 0.962 -18.236 1.00 98.38 330 LEU A O 1
ATOM 2614 N N . LEU A 1 331 ? 13.959 0.307 -19.807 1.00 98.62 331 LEU A N 1
ATOM 2615 C CA . LEU A 1 331 ? 13.485 -1.072 -19.913 1.00 98.62 331 LEU A CA 1
ATOM 2616 C C . LEU A 1 331 ? 14.436 -2.028 -19.195 1.00 98.62 331 LEU A C 1
ATOM 2618 O O . LEU A 1 331 ? 15.641 -2.030 -19.444 1.00 98.62 331 LEU A O 1
ATOM 2622 N N . TYR A 1 332 ? 13.860 -2.903 -18.382 1.00 98.75 332 TYR A N 1
ATOM 2623 C CA . TYR A 1 332 ? 14.514 -4.023 -17.722 1.00 98.75 332 TYR A CA 1
ATOM 2624 C C . TYR A 1 332 ? 13.873 -5.345 -18.154 1.00 98.75 332 TYR A C 1
ATOM 2626 O O . TYR A 1 332 ? 12.709 -5.391 -18.560 1.00 98.75 332 TYR A O 1
ATOM 2634 N N . SER A 1 333 ? 14.629 -6.435 -18.053 1.00 98.62 333 SER A N 1
ATOM 2635 C CA . SER A 1 333 ? 14.163 -7.799 -18.318 1.00 98.62 333 SER A CA 1
ATOM 2636 C C . SER A 1 333 ? 14.757 -8.760 -17.300 1.00 98.62 333 SER A C 1
ATOM 2638 O O . SER A 1 333 ? 15.863 -8.533 -16.818 1.00 98.62 333 SER A O 1
ATOM 2640 N N . THR A 1 334 ? 14.063 -9.861 -17.028 1.00 98.62 334 THR A N 1
ATOM 2641 C CA . THR A 1 334 ? 14.619 -10.990 -16.272 1.00 98.62 334 THR A CA 1
ATOM 2642 C C . THR A 1 334 ? 14.380 -12.315 -16.994 1.00 98.62 334 THR A C 1
ATOM 2644 O O . THR A 1 334 ? 13.401 -12.459 -17.729 1.00 98.62 334 THR A O 1
ATOM 2647 N N . ASP A 1 335 ? 15.298 -13.262 -16.801 1.00 98.00 335 ASP A N 1
ATOM 2648 C CA . ASP A 1 335 ? 15.152 -14.663 -17.214 1.00 98.00 335 ASP A CA 1
ATOM 2649 C C . ASP A 1 335 ? 14.441 -15.516 -16.149 1.00 98.00 335 ASP A C 1
ATOM 2651 O O . ASP A 1 335 ? 14.083 -16.662 -16.416 1.00 98.00 335 ASP A O 1
ATOM 2655 N N . ASP A 1 336 ? 14.217 -14.970 -14.949 1.00 97.69 336 ASP A N 1
ATOM 2656 C CA . ASP A 1 336 ? 13.433 -15.620 -13.903 1.00 97.69 336 ASP A CA 1
ATOM 2657 C C . ASP A 1 336 ? 11.958 -15.703 -14.339 1.00 97.69 336 ASP A C 1
ATOM 2659 O O . ASP A 1 336 ? 11.285 -14.669 -14.432 1.00 97.69 336 ASP A O 1
ATOM 2663 N N . PRO A 1 337 ? 11.406 -16.911 -14.566 1.00 95.69 337 PRO A N 1
ATOM 2664 C CA . PRO A 1 337 ? 10.032 -17.072 -15.038 1.00 95.69 337 PRO A CA 1
ATOM 2665 C C . PRO A 1 337 ? 8.988 -16.615 -14.008 1.00 95.69 337 PRO A C 1
ATOM 2667 O O . PRO A 1 337 ? 7.818 -16.448 -14.351 1.00 95.69 337 PRO A O 1
ATOM 2670 N N . THR A 1 338 ? 9.383 -16.398 -12.751 1.00 95.69 338 THR A N 1
ATOM 2671 C CA . THR A 1 338 ? 8.512 -15.883 -11.686 1.00 95.69 338 THR A CA 1
ATOM 2672 C C . THR A 1 338 ? 8.557 -14.358 -11.547 1.00 95.69 338 THR A C 1
ATOM 2674 O O . THR A 1 338 ? 7.774 -13.794 -10.779 1.00 95.69 338 THR A O 1
ATOM 2677 N N . GLY A 1 339 ? 9.482 -13.689 -12.247 1.00 96.62 339 GLY A N 1
ATOM 2678 C CA . GLY A 1 339 ? 9.705 -12.246 -12.145 1.00 96.62 339 GLY A CA 1
ATOM 2679 C C . GLY A 1 339 ? 10.252 -11.788 -10.786 1.00 96.62 339 GLY A C 1
ATOM 2680 O O . GLY A 1 339 ? 10.237 -10.591 -10.498 1.00 96.62 339 GLY A O 1
ATOM 2681 N N . ALA A 1 340 ? 10.690 -12.713 -9.923 1.00 96.06 340 ALA A N 1
ATOM 2682 C CA . ALA A 1 340 ? 11.106 -12.399 -8.559 1.00 96.06 340 ALA A CA 1
ATOM 2683 C C . ALA A 1 340 ? 12.467 -11.703 -8.506 1.00 96.06 340 ALA A C 1
ATOM 2685 O O . ALA A 1 340 ? 12.655 -10.772 -7.728 1.00 96.06 340 ALA A O 1
ATOM 2686 N N . THR A 1 341 ? 13.411 -12.153 -9.328 1.00 96.50 341 THR A N 1
ATOM 2687 C CA . THR A 1 341 ? 14.823 -11.766 -9.235 1.00 96.50 341 THR A CA 1
ATOM 2688 C C . THR A 1 341 ? 15.446 -11.570 -10.617 1.00 96.50 341 THR A C 1
ATOM 2690 O O . THR A 1 341 ? 14.774 -11.731 -11.631 1.00 96.50 341 THR A O 1
ATOM 2693 N N . GLY A 1 342 ? 16.729 -11.197 -10.680 1.00 97.12 342 GLY A N 1
ATOM 2694 C CA . GLY A 1 342 ? 17.505 -11.211 -11.930 1.00 97.12 342 GLY A CA 1
ATOM 2695 C C . GLY A 1 342 ? 17.175 -10.103 -12.935 1.00 97.12 342 GLY A C 1
ATOM 2696 O O . GLY A 1 342 ? 17.462 -10.251 -14.119 1.00 97.12 342 GLY A O 1
ATOM 2697 N N . TRP A 1 343 ? 16.569 -9.001 -12.489 1.00 98.38 343 TRP A N 1
ATOM 2698 C CA . TRP A 1 343 ? 16.255 -7.858 -13.344 1.00 98.38 343 TRP A CA 1
ATOM 2699 C C . TRP A 1 343 ? 17.528 -7.162 -13.845 1.00 98.38 343 TRP A C 1
ATOM 2701 O O . TRP A 1 343 ? 18.320 -6.649 -13.057 1.00 98.38 343 TRP A O 1
ATOM 2711 N N . ALA A 1 344 ? 17.703 -7.111 -15.164 1.00 97.94 344 ALA A N 1
ATOM 2712 C CA . ALA A 1 344 ? 18.828 -6.469 -15.834 1.00 97.94 344 ALA A CA 1
ATOM 2713 C C . ALA A 1 344 ? 18.345 -5.347 -16.758 1.00 97.94 344 ALA A C 1
ATOM 2715 O O . ALA A 1 344 ? 17.334 -5.495 -17.449 1.00 97.94 344 ALA A O 1
ATOM 2716 N N . PHE A 1 345 ? 19.076 -4.229 -16.775 1.00 98.44 345 PHE A N 1
ATOM 2717 C CA . PHE A 1 345 ? 18.822 -3.129 -17.703 1.00 98.44 345 PHE A CA 1
ATOM 2718 C C . PHE A 1 345 ? 19.034 -3.595 -19.148 1.00 98.44 345 PHE A C 1
ATOM 2720 O O . PHE A 1 345 ? 20.023 -4.262 -19.451 1.00 98.44 345 PHE A O 1
ATOM 2727 N N . VAL A 1 346 ? 18.102 -3.235 -20.029 1.00 98.00 346 VAL A N 1
ATOM 2728 C CA . VAL A 1 346 ? 18.118 -3.591 -21.451 1.00 98.00 346 VAL A CA 1
ATOM 2729 C C . VAL A 1 346 ? 18.437 -2.370 -22.301 1.00 98.00 346 VAL A C 1
ATOM 2731 O O . VAL A 1 346 ? 19.400 -2.397 -23.060 1.00 98.00 346 VAL A O 1
ATOM 2734 N N . ASN A 1 347 ? 17.610 -1.323 -22.217 1.00 97.31 347 ASN A N 1
ATOM 2735 C CA . ASN A 1 347 ? 17.769 -0.114 -23.024 1.00 97.31 347 ASN A CA 1
ATOM 2736 C C . ASN A 1 347 ? 16.905 1.047 -22.497 1.00 97.31 347 ASN A C 1
ATOM 2738 O O . ASN A 1 347 ? 15.963 0.830 -21.735 1.00 97.31 347 ASN A O 1
ATOM 2742 N N . VAL A 1 348 ? 17.170 2.264 -22.973 1.00 97.44 348 VAL A N 1
ATOM 2743 C CA . VAL A 1 348 ? 16.191 3.360 -22.975 1.00 97.44 348 VAL A CA 1
ATOM 2744 C C . VAL A 1 348 ? 15.247 3.131 -24.154 1.00 97.44 348 VAL A C 1
ATOM 2746 O O . VAL A 1 348 ? 15.691 3.048 -25.297 1.00 97.44 348 VAL A O 1
ATOM 2749 N N . ILE A 1 349 ? 13.950 2.979 -23.889 1.00 96.62 349 ILE A N 1
ATOM 2750 C CA . ILE A 1 349 ? 12.954 2.693 -24.939 1.00 96.62 349 ILE A CA 1
ATOM 2751 C C . ILE A 1 349 ? 12.188 3.930 -25.396 1.00 96.62 349 ILE A C 1
ATOM 2753 O O . ILE A 1 349 ? 11.509 3.885 -26.420 1.00 96.62 349 ILE A O 1
ATOM 2757 N N . TRP A 1 350 ? 12.287 5.021 -24.640 1.00 96.00 350 TRP A N 1
ATOM 2758 C CA . TRP A 1 350 ? 11.715 6.306 -25.001 1.00 96.00 350 TRP A CA 1
ATOM 2759 C C . TRP A 1 350 ? 12.430 7.436 -24.258 1.00 96.00 350 TRP A C 1
ATOM 2761 O O . TRP A 1 350 ? 12.804 7.269 -23.095 1.00 96.00 350 TRP A O 1
ATOM 2771 N N . GLU A 1 351 ? 12.579 8.574 -24.925 1.00 94.31 351 GLU A N 1
ATOM 2772 C CA . GLU A 1 351 ? 13.097 9.826 -24.378 1.00 94.31 351 GLU A CA 1
ATOM 2773 C C . GLU A 1 351 ? 12.177 10.963 -24.829 1.00 94.31 351 GLU A C 1
ATOM 2775 O O . GLU A 1 351 ? 11.775 11.015 -25.993 1.00 94.31 351 GLU A O 1
ATOM 2780 N N . ASP A 1 352 ? 11.818 11.840 -23.896 1.00 91.69 352 ASP A N 1
ATOM 2781 C CA . ASP A 1 352 ? 11.015 13.024 -24.167 1.00 91.69 352 ASP A CA 1
ATOM 2782 C C . ASP A 1 352 ? 11.885 14.126 -24.769 1.00 91.69 352 ASP A C 1
ATOM 2784 O O . ASP A 1 352 ? 12.685 14.749 -24.072 1.00 91.69 352 ASP A O 1
ATOM 2788 N N . ASP A 1 353 ? 11.696 14.399 -26.052 1.00 85.25 353 ASP A N 1
ATOM 2789 C CA . ASP A 1 353 ? 12.383 15.459 -26.785 1.00 85.25 353 ASP A CA 1
ATOM 2790 C C . ASP A 1 353 ? 11.512 16.707 -26.993 1.00 85.25 353 ASP A C 1
ATOM 2792 O O . ASP A 1 353 ? 11.936 17.665 -27.636 1.00 85.25 353 ASP A O 1
ATOM 2796 N N . ARG A 1 354 ? 10.305 16.761 -26.412 1.00 80.50 354 ARG A N 1
ATOM 2797 C CA . ARG A 1 354 ? 9.357 17.870 -26.643 1.00 80.50 354 ARG A CA 1
ATOM 2798 C C . ARG A 1 354 ? 9.814 19.212 -26.066 1.00 80.50 354 ARG A C 1
ATOM 2800 O O . ARG A 1 354 ? 9.209 20.237 -26.376 1.00 80.50 354 ARG A O 1
ATOM 2807 N N . LEU A 1 355 ? 10.831 19.204 -25.204 1.00 64.25 355 LEU A N 1
ATOM 2808 C CA . LEU A 1 355 ? 11.419 20.389 -24.571 1.00 64.25 355 LEU A CA 1
ATOM 2809 C C . LEU A 1 355 ? 12.840 20.702 -25.082 1.00 64.25 355 LEU A C 1
ATOM 2811 O O . LEU A 1 355 ? 13.476 21.603 -24.532 1.00 64.25 355 LEU A O 1
ATOM 2815 N N . ALA A 1 356 ? 13.337 19.949 -26.073 1.00 62.09 356 ALA A N 1
ATOM 2816 C CA . ALA A 1 356 ? 14.710 20.027 -26.582 1.00 62.09 356 ALA A CA 1
ATOM 2817 C C . ALA A 1 356 ? 14.933 21.121 -27.637 1.00 62.09 356 ALA A C 1
ATOM 2819 O O . ALA A 1 356 ? 13.991 21.438 -28.403 1.00 62.09 356 ALA A O 1
#